Protein AF-A0A2M8HFH2-F1 (afdb_monomer_lite)

Radius of gyration: 18.45 Å; chains: 1; bounding box: 45×37×52 Å

Sequence (236 aa):
MHKPIKIQVNTDSVTKNKLENRKSYNFILNNRSYNLSINTNIISTRFGVQNIPDQILDLNGIVNIIHLINRFIQSRQRKIPNFMIEISFPVKDLEFWNRAEIKLKLEELVGFFTDIIWKFRFILDQSKPTNPNPRLIFNLQDELELCFWSGGLDSYAGLLNRVNQFPKKKFILASFESQNLNKKIQRKLFENIKQLYPNVEERIFIHNTLGHKNSNEYPYARTRGLFFLISGLSLA

Foldseek 3Di:
DDDAFEWEWDQDDQPPPVPARWTWTWTDGPNDIWIWTARLCCLCQAAVDPDQDQVLSQLLVVLQVLQQVLQLCCLPPVPDPAHEYEYEGAGACQVVCPPPVNVVVVQVVSCVQRVHRYHYHYDHDPDDPDPNPHPHNDHPDPQEEEQEQALDPVSVVVVVVVCVVCLRGAYEYEYEDDDDPSVVVSVVVLVVCCVVRVSPPYYDYRYIDTPDPDRNTHPDRSSVVVSVVSSVVSVD

Structure (mmCIF, N/CA/C/O backbone):
data_AF-A0A2M8HFH2-F1
#
_entry.id   AF-A0A2M8HFH2-F1
#
loop_
_atom_site.group_PDB
_atom_site.id
_atom_site.type_symbol
_atom_site.label_atom_id
_atom_site.label_alt_id
_atom_site.label_comp_id
_atom_site.label_asym_id
_atom_site.label_entity_id
_atom_site.label_seq_id
_atom_site.pdbx_PDB_ins_code
_atom_site.Cartn_x
_atom_site.Cartn_y
_atom_site.Cartn_z
_atom_site.occupancy
_atom_site.B_iso_or_equiv
_atom_site.auth_seq_id
_atom_site.auth_comp_id
_atom_site.auth_asym_id
_atom_site.auth_atom_id
_atom_site.pdbx_PDB_model_num
ATOM 1 N N . MET A 1 1 ? 8.523 9.599 -31.577 1.00 47.62 1 MET A N 1
ATOM 2 C CA . MET A 1 1 ? 8.698 8.644 -30.458 1.00 47.62 1 MET A CA 1
ATOM 3 C C . MET A 1 1 ? 9.415 9.357 -29.319 1.00 47.62 1 MET A C 1
ATOM 5 O O . MET A 1 1 ? 10.564 9.742 -29.495 1.00 47.62 1 MET A O 1
ATOM 9 N N . HIS A 1 2 ? 8.746 9.610 -28.192 1.00 55.12 2 HIS A N 1
ATOM 10 C CA . HIS A 1 2 ? 9.419 10.145 -27.002 1.00 55.12 2 HIS A CA 1
ATOM 11 C C . HIS A 1 2 ? 10.261 9.038 -26.350 1.00 55.12 2 HIS A C 1
ATOM 13 O O . HIS A 1 2 ? 9.8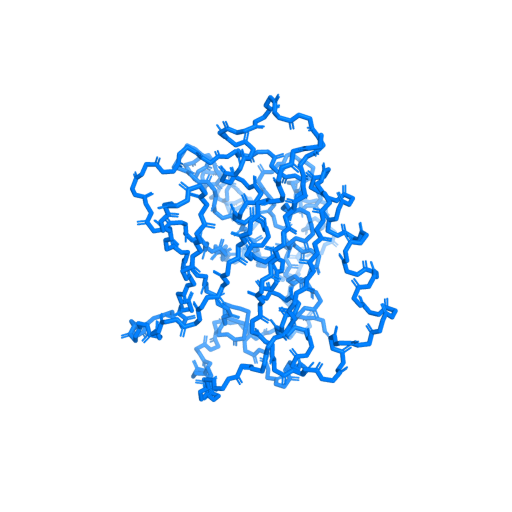20 7.892 -26.284 1.00 55.12 2 HIS A O 1
ATOM 19 N N . LYS A 1 3 ? 11.485 9.358 -25.907 1.00 62.78 3 LYS A N 1
ATOM 20 C CA . LYS A 1 3 ? 12.341 8.402 -25.186 1.00 62.78 3 LYS A CA 1
ATOM 21 C C . LYS A 1 3 ? 11.667 8.007 -23.861 1.00 62.78 3 LYS A C 1
ATOM 23 O O . LYS A 1 3 ? 11.127 8.897 -23.201 1.00 62.78 3 LYS A O 1
ATOM 28 N N . PRO A 1 4 ? 11.707 6.722 -23.461 1.00 68.38 4 PRO A N 1
ATOM 29 C CA . PRO A 1 4 ? 11.150 6.298 -22.184 1.00 68.38 4 PRO A CA 1
ATOM 30 C C . PRO A 1 4 ? 11.877 6.992 -21.031 1.00 68.38 4 PRO A C 1
ATOM 32 O O . PRO A 1 4 ? 13.096 7.189 -21.063 1.00 68.38 4 PRO A O 1
ATOM 35 N N . ILE A 1 5 ? 11.116 7.352 -20.001 1.00 74.00 5 ILE A N 1
ATOM 36 C CA . ILE A 1 5 ? 11.660 7.809 -18.730 1.00 74.00 5 ILE A CA 1
ATOM 37 C C . ILE A 1 5 ? 12.186 6.575 -18.007 1.00 74.00 5 ILE A C 1
ATOM 39 O O . ILE A 1 5 ? 11.420 5.688 -17.634 1.00 74.00 5 ILE A O 1
ATOM 43 N N . LYS A 1 6 ? 13.500 6.512 -17.812 1.00 71.94 6 LYS A N 1
ATOM 44 C CA . LYS A 1 6 ? 14.136 5.407 -17.096 1.00 71.94 6 LYS A CA 1
ATOM 45 C C . LYS A 1 6 ? 14.312 5.769 -15.635 1.00 71.94 6 LYS A C 1
ATOM 47 O O . LYS A 1 6 ? 14.974 6.750 -15.318 1.00 71.94 6 LYS A O 1
ATOM 52 N N . ILE A 1 7 ? 13.733 4.950 -14.775 1.00 70.56 7 ILE A N 1
ATOM 53 C CA . ILE A 1 7 ? 13.761 5.047 -13.325 1.00 70.56 7 ILE A CA 1
ATOM 54 C C . ILE A 1 7 ? 14.511 3.819 -12.826 1.00 70.56 7 ILE A C 1
ATOM 56 O O . ILE A 1 7 ? 14.046 2.687 -12.914 1.00 70.56 7 ILE A O 1
ATOM 60 N N . GLN A 1 8 ? 15.700 4.025 -12.290 1.00 68.19 8 GLN A N 1
ATOM 61 C CA . GLN A 1 8 ? 16.390 2.971 -11.563 1.00 68.19 8 GLN A CA 1
ATOM 62 C C . GLN A 1 8 ? 16.103 3.163 -10.083 1.00 68.19 8 GLN A C 1
ATOM 64 O O . GLN A 1 8 ? 16.370 4.246 -9.580 1.00 68.19 8 GLN A O 1
ATOM 69 N N . VAL A 1 9 ? 15.549 2.149 -9.416 1.00 67.44 9 VAL A N 1
ATOM 70 C CA . VAL A 1 9 ? 15.359 2.150 -7.967 1.00 67.44 9 VAL A CA 1
ATOM 71 C C . VAL A 1 9 ? 16.517 1.392 -7.333 1.00 67.44 9 VAL A C 1
ATOM 73 O O . VAL A 1 9 ? 16.578 0.167 -7.409 1.00 67.44 9 VAL A O 1
ATOM 76 N N . ASN A 1 10 ? 17.430 2.125 -6.698 1.00 63.75 10 ASN A N 1
ATOM 77 C CA . ASN A 1 10 ? 18.496 1.528 -5.893 1.00 63.75 10 ASN A CA 1
ATOM 78 C C . ASN A 1 10 ? 18.094 1.533 -4.417 1.00 63.75 10 ASN A C 1
ATOM 80 O O . ASN A 1 10 ? 17.633 2.554 -3.900 1.00 63.75 10 ASN A O 1
ATOM 84 N N . THR A 1 11 ? 18.288 0.405 -3.736 1.00 56.84 11 THR A N 1
ATOM 85 C CA . THR A 1 11 ? 18.164 0.291 -2.278 1.00 56.84 11 THR A CA 1
ATOM 86 C C . THR A 1 11 ? 19.434 0.805 -1.615 1.00 56.84 11 THR A C 1
ATOM 88 O O . THR A 1 11 ? 20.302 0.020 -1.238 1.00 56.84 11 THR A O 1
ATOM 91 N N . ASP A 1 12 ? 19.553 2.121 -1.460 1.00 47.72 12 ASP A N 1
ATOM 92 C CA . ASP A 1 12 ? 20.665 2.707 -0.715 1.00 47.72 12 ASP A CA 1
ATOM 93 C C . ASP A 1 12 ? 20.241 2.979 0.726 1.00 47.72 12 ASP A C 1
ATOM 95 O O . ASP A 1 12 ? 19.432 3.861 1.004 1.00 47.72 12 ASP A O 1
ATOM 99 N N . SER A 1 13 ? 20.864 2.254 1.656 1.00 44.88 13 SER A N 1
ATOM 100 C CA . SER A 1 13 ? 20.878 2.501 3.103 1.00 44.88 13 SER A CA 1
ATOM 101 C C . SER A 1 13 ? 19.513 2.525 3.820 1.00 44.88 13 SER A C 1
ATOM 103 O O . SER A 1 13 ? 18.702 3.446 3.720 1.00 44.88 13 SER A O 1
ATOM 105 N N . VAL A 1 14 ? 19.304 1.519 4.675 1.00 41.47 14 VAL A N 1
ATOM 106 C CA . VAL A 1 14 ? 18.345 1.603 5.784 1.00 41.47 14 VAL A CA 1
ATOM 107 C C . VAL A 1 14 ? 18.876 2.661 6.750 1.00 41.47 14 VAL A C 1
ATOM 109 O O . VAL A 1 14 ? 19.830 2.408 7.490 1.00 41.47 14 VAL A O 1
ATOM 112 N N . THR A 1 15 ? 18.284 3.852 6.768 1.00 38.19 15 THR A N 1
ATOM 113 C CA . THR A 1 15 ? 18.520 4.786 7.869 1.00 38.19 15 THR A CA 1
ATOM 114 C C . THR A 1 15 ? 17.857 4.194 9.107 1.00 38.19 15 THR A C 1
ATOM 116 O O . THR A 1 15 ? 16.636 4.193 9.245 1.00 38.19 15 THR A O 1
ATOM 119 N N . LYS A 1 16 ? 18.672 3.636 10.013 1.00 35.75 16 LYS A N 1
ATOM 120 C CA . LYS A 1 16 ? 18.242 3.150 11.333 1.00 35.75 16 LYS A CA 1
ATOM 121 C C . LYS A 1 16 ? 17.795 4.330 12.199 1.00 35.75 16 LYS A C 1
ATOM 123 O O . LYS A 1 16 ? 18.485 4.714 13.138 1.00 35.75 16 LYS A O 1
ATOM 128 N N . ASN A 1 17 ? 16.631 4.899 11.913 1.00 35.41 17 ASN A N 1
ATOM 129 C CA . ASN A 1 17 ? 15.915 5.682 12.906 1.00 35.41 17 ASN A CA 1
ATOM 130 C C . ASN A 1 17 ? 15.059 4.706 13.721 1.00 35.41 17 ASN A C 1
ATOM 132 O O . ASN A 1 17 ? 14.237 3.987 13.161 1.00 35.41 17 ASN A O 1
ATOM 136 N N . LYS A 1 18 ? 15.277 4.662 15.045 1.00 37.25 18 LYS A N 1
ATOM 137 C CA . LYS A 1 18 ? 14.746 3.687 16.035 1.00 37.25 18 LYS A CA 1
ATOM 138 C C . LYS A 1 18 ? 13.204 3.554 16.115 1.00 37.25 18 LYS A C 1
ATOM 140 O O . LYS A 1 18 ? 12.691 2.912 17.035 1.00 37.25 18 LYS A O 1
ATOM 145 N N . LEU A 1 19 ? 12.459 4.179 15.208 1.00 39.00 19 LEU A N 1
ATOM 146 C CA . LEU A 1 19 ? 11.001 4.289 15.226 1.00 39.00 19 LEU A CA 1
ATOM 147 C C . LEU A 1 19 ? 10.327 3.828 13.924 1.00 39.00 19 LEU A C 1
ATOM 149 O O . LEU A 1 19 ? 9.165 3.445 13.986 1.00 39.00 19 LEU A O 1
ATOM 153 N N . GLU A 1 20 ? 11.021 3.805 12.778 1.00 50.47 20 GLU A N 1
ATOM 154 C CA . GLU A 1 20 ? 10.431 3.434 11.484 1.00 50.47 20 GLU A CA 1
ATOM 155 C C . GLU A 1 20 ? 11.501 2.811 10.573 1.00 50.47 20 GLU A C 1
ATOM 157 O O . GLU A 1 20 ? 12.469 3.479 10.212 1.00 50.47 20 GLU A O 1
ATOM 162 N N . ASN A 1 21 ? 11.337 1.540 10.181 1.00 55.78 21 ASN A N 1
ATOM 163 C CA . ASN A 1 21 ? 12.172 0.924 9.143 1.00 55.78 21 ASN A CA 1
ATOM 164 C C . ASN A 1 21 ? 11.817 1.556 7.794 1.00 55.78 21 ASN A C 1
ATOM 166 O O . ASN A 1 21 ? 10.945 1.074 7.070 1.00 55.78 21 ASN A O 1
ATOM 170 N N . ARG A 1 22 ? 12.475 2.667 7.474 1.00 60.94 22 ARG A N 1
ATOM 171 C CA . ARG A 1 22 ? 12.334 3.321 6.180 1.00 60.94 22 ARG A CA 1
ATOM 172 C C . ARG A 1 22 ? 13.355 2.746 5.205 1.00 60.94 22 ARG A C 1
ATOM 174 O O . ARG A 1 22 ? 14.557 2.774 5.472 1.00 60.94 22 ARG A O 1
ATOM 181 N N . LYS A 1 23 ? 12.874 2.239 4.069 1.00 66.69 23 LYS A N 1
ATOM 182 C CA . LYS A 1 23 ? 13.724 1.964 2.910 1.00 66.69 23 LYS A CA 1
ATOM 183 C C . LYS A 1 23 ? 13.826 3.249 2.097 1.00 66.69 23 LYS A C 1
ATOM 185 O O . LYS A 1 23 ? 12.810 3.865 1.763 1.00 66.69 23 LYS A O 1
ATOM 190 N N . SER A 1 24 ? 15.059 3.659 1.829 1.00 66.56 24 SER A N 1
ATOM 191 C CA . SER A 1 24 ? 15.339 4.783 0.947 1.00 66.56 24 SER A CA 1
ATOM 192 C C . SER A 1 24 ? 15.617 4.256 -0.454 1.00 66.56 24 SER A C 1
ATOM 194 O O . SER A 1 24 ? 16.323 3.266 -0.638 1.00 66.56 24 SER A O 1
ATOM 196 N N . TYR A 1 25 ? 15.026 4.921 -1.431 1.00 70.44 25 TYR A N 1
ATOM 197 C CA . TYR A 1 25 ? 15.056 4.558 -2.830 1.00 70.44 25 TYR A CA 1
ATOM 198 C C . TYR A 1 25 ? 15.500 5.775 -3.623 1.00 70.44 25 TYR A C 1
ATOM 200 O O . TYR A 1 25 ? 14.828 6.806 -3.627 1.00 70.44 25 TYR A O 1
ATOM 208 N N . ASN A 1 26 ? 16.637 5.667 -4.294 1.00 69.88 26 ASN A N 1
ATOM 209 C CA . ASN A 1 26 ? 17.070 6.699 -5.224 1.00 69.88 26 ASN A CA 1
ATOM 210 C C . ASN A 1 26 ? 16.436 6.422 -6.579 1.0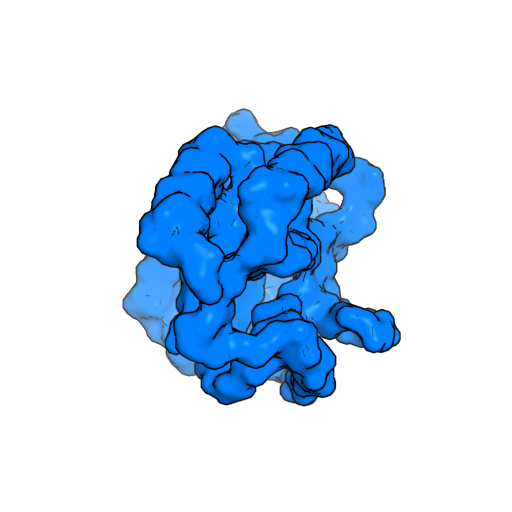0 69.88 26 ASN A C 1
ATOM 212 O O . ASN A 1 26 ? 16.464 5.279 -7.023 1.00 69.88 26 ASN A O 1
ATOM 216 N N . PHE A 1 27 ? 15.874 7.445 -7.219 1.00 71.75 27 PHE A N 1
ATOM 217 C CA . PHE A 1 27 ? 15.414 7.368 -8.596 1.00 71.75 27 PHE A CA 1
ATOM 218 C C . PHE A 1 27 ? 15.907 8.540 -9.426 1.00 71.75 27 PHE A C 1
ATOM 220 O O . PHE A 1 27 ? 16.042 9.659 -8.938 1.00 71.75 27 PHE A O 1
ATOM 227 N N . ILE A 1 28 ? 16.157 8.283 -10.706 1.00 70.19 28 ILE A N 1
ATOM 228 C CA . ILE A 1 28 ? 16.646 9.288 -11.645 1.00 70.19 28 ILE A CA 1
ATOM 229 C C . ILE A 1 28 ? 15.517 9.636 -12.613 1.00 70.19 28 ILE A C 1
ATOM 231 O O . ILE A 1 28 ? 14.880 8.754 -13.175 1.00 70.19 28 ILE A O 1
ATOM 235 N N . LEU A 1 29 ? 15.261 10.928 -12.805 1.00 70.19 29 LEU A N 1
ATOM 236 C CA . LEU A 1 29 ? 14.339 11.453 -13.810 1.00 70.19 29 LEU A CA 1
ATOM 237 C C . LEU A 1 29 ? 15.013 12.634 -14.510 1.00 70.19 29 LEU A C 1
ATOM 239 O O . LEU A 1 29 ? 15.409 13.593 -13.852 1.00 70.19 29 LEU A O 1
ATOM 243 N N . ASN A 1 30 ? 15.124 12.591 -15.841 1.00 67.25 30 ASN A N 1
ATOM 244 C CA . ASN A 1 30 ? 15.750 13.651 -16.648 1.00 67.25 30 ASN A CA 1
ATOM 245 C C . ASN A 1 30 ? 17.151 14.050 -16.132 1.00 67.25 30 ASN A C 1
ATOM 247 O O . ASN A 1 30 ? 17.433 15.233 -15.947 1.00 67.25 30 ASN A O 1
ATOM 251 N N . ASN A 1 31 ? 18.007 13.060 -15.847 1.00 68.62 31 ASN A N 1
ATOM 252 C CA . ASN A 1 31 ? 19.355 13.228 -15.277 1.00 68.62 31 ASN A CA 1
ATOM 253 C C . ASN A 1 31 ? 19.399 13.921 -13.902 1.00 68.62 31 ASN A C 1
ATOM 255 O O . ASN A 1 31 ? 20.457 14.371 -13.468 1.00 68.62 31 ASN A O 1
ATOM 259 N N . ARG A 1 32 ? 18.270 13.994 -13.189 1.00 70.19 32 ARG A N 1
ATOM 260 C CA . ARG A 1 32 ? 18.211 14.457 -11.799 1.00 70.19 32 ARG A CA 1
ATOM 261 C C . ARG A 1 32 ? 17.897 13.288 -10.882 1.00 70.19 32 ARG A C 1
ATOM 263 O O . ARG A 1 32 ? 16.962 12.539 -11.152 1.00 70.19 32 ARG A O 1
ATOM 270 N N . SER A 1 33 ? 18.677 13.151 -9.815 1.00 72.94 33 SER A N 1
ATOM 271 C CA . SER A 1 33 ? 18.440 12.153 -8.775 1.00 72.94 33 SER A CA 1
ATOM 272 C C . SER A 1 33 ? 17.451 12.682 -7.741 1.00 72.94 33 SER A C 1
ATOM 274 O O . SER A 1 33 ? 17.485 13.856 -7.367 1.00 72.94 33 SER A O 1
ATOM 276 N N . TYR A 1 34 ? 16.577 11.804 -7.279 1.00 74.81 34 TYR A N 1
ATOM 277 C CA . TYR A 1 34 ? 15.549 12.064 -6.290 1.00 74.81 34 TYR A CA 1
ATOM 278 C C . TYR A 1 34 ? 15.549 10.927 -5.275 1.00 74.81 34 TYR A C 1
ATOM 280 O O . TYR A 1 34 ? 15.575 9.756 -5.646 1.00 74.81 34 TYR A O 1
ATOM 288 N N . ASN A 1 35 ? 15.479 11.268 -3.991 1.00 72.81 35 ASN A N 1
ATOM 289 C CA . ASN A 1 35 ? 15.377 10.282 -2.924 1.00 72.81 35 ASN A CA 1
ATOM 290 C C . ASN A 1 35 ? 13.917 10.133 -2.476 1.00 72.81 35 ASN A C 1
ATOM 292 O O . ASN A 1 35 ? 13.232 11.113 -2.169 1.00 72.81 35 ASN A O 1
ATOM 296 N N . LEU A 1 36 ? 13.444 8.897 -2.454 1.00 71.19 36 LEU A N 1
ATOM 297 C CA . LEU A 1 36 ? 12.165 8.471 -1.907 1.00 71.19 36 LEU A CA 1
ATOM 298 C C . LEU A 1 36 ? 12.439 7.735 -0.608 1.00 71.19 36 LEU A C 1
ATOM 300 O O . LEU A 1 36 ? 13.326 6.893 -0.556 1.00 71.19 36 LEU A O 1
ATOM 304 N N . SER A 1 37 ? 11.648 7.995 0.422 1.00 69.38 37 SER A N 1
ATOM 305 C CA . SER A 1 37 ? 11.708 7.231 1.661 1.00 69.38 37 SER A CA 1
ATOM 306 C C . SER A 1 37 ? 10.330 6.660 1.946 1.00 69.38 37 SER A C 1
ATOM 308 O O . SER A 1 37 ? 9.356 7.402 2.109 1.00 69.38 37 SER A O 1
ATOM 310 N N . ILE A 1 38 ? 10.251 5.332 1.957 1.00 69.81 38 ILE A N 1
ATOM 311 C CA . ILE A 1 38 ? 9.013 4.582 2.168 1.00 69.81 38 ILE A CA 1
ATOM 312 C C . ILE A 1 38 ? 9.149 3.792 3.453 1.00 69.81 38 ILE A C 1
ATOM 314 O O . ILE A 1 38 ? 10.161 3.128 3.688 1.00 69.81 38 ILE A O 1
ATOM 318 N N . ASN A 1 39 ? 8.102 3.825 4.269 1.00 67.94 39 ASN A N 1
ATOM 319 C CA . ASN A 1 39 ? 7.998 2.938 5.412 1.00 67.94 39 ASN A CA 1
ATOM 320 C C . ASN A 1 39 ? 7.404 1.599 4.953 1.00 67.94 39 ASN A C 1
ATOM 322 O O . ASN A 1 39 ? 6.188 1.442 4.878 1.00 67.94 39 ASN A O 1
ATOM 326 N N . THR A 1 40 ? 8.263 0.636 4.614 1.00 62.91 40 THR A N 1
ATOM 327 C CA . THR A 1 40 ? 7.831 -0.665 4.070 1.00 62.91 40 THR A CA 1
ATOM 328 C C . THR A 1 40 ? 7.270 -1.605 5.128 1.00 62.91 40 THR A C 1
ATOM 330 O O . THR A 1 40 ? 6.623 -2.588 4.789 1.00 62.91 40 THR A O 1
ATOM 333 N N . ASN A 1 41 ? 7.494 -1.310 6.410 1.00 63.25 41 ASN A N 1
ATOM 334 C CA . ASN A 1 41 ? 7.119 -2.199 7.504 1.00 63.25 41 ASN A CA 1
ATOM 335 C C . ASN A 1 41 ? 6.019 -1.593 8.375 1.00 63.25 41 ASN A C 1
ATOM 337 O O . ASN A 1 41 ? 5.791 -2.0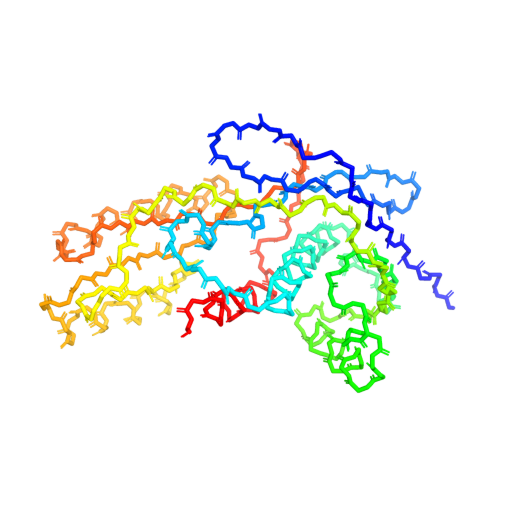83 9.475 1.00 63.25 41 ASN A O 1
ATOM 341 N N . ILE A 1 42 ? 5.337 -0.528 7.941 1.00 64.19 42 ILE A N 1
ATOM 342 C CA . ILE A 1 42 ? 4.302 0.103 8.771 1.00 64.19 42 ILE A CA 1
ATOM 343 C C . ILE A 1 42 ? 3.200 -0.887 9.138 1.00 64.19 42 ILE A C 1
ATOM 345 O O . ILE A 1 42 ? 2.704 -0.864 10.255 1.00 64.19 42 ILE A O 1
ATOM 349 N N . ILE A 1 43 ? 2.892 -1.806 8.225 1.00 64.50 43 ILE A N 1
ATOM 350 C CA . ILE A 1 43 ? 1.881 -2.836 8.423 1.00 64.50 43 ILE A CA 1
ATOM 351 C C . ILE A 1 43 ? 2.347 -3.863 9.462 1.00 64.50 43 ILE A C 1
ATOM 353 O O . ILE A 1 43 ? 1.725 -3.999 10.513 1.00 64.50 43 ILE A O 1
ATOM 357 N N . SER A 1 44 ? 3.491 -4.510 9.229 1.00 63.62 44 SER A N 1
ATOM 358 C CA . SER A 1 44 ? 4.037 -5.519 10.148 1.00 63.62 44 SER A CA 1
ATOM 359 C C . SER A 1 44 ? 4.412 -4.949 11.521 1.00 63.62 44 SER A C 1
ATOM 361 O O . SER A 1 44 ? 4.233 -5.610 12.539 1.00 63.62 44 SER A O 1
ATOM 363 N N . THR A 1 45 ? 4.891 -3.702 11.586 1.00 63.94 45 THR A N 1
ATOM 364 C CA . THR A 1 45 ? 5.275 -3.061 12.855 1.00 63.94 45 THR A CA 1
ATOM 365 C C . THR A 1 45 ? 4.095 -2.536 13.658 1.00 63.94 45 THR A C 1
ATOM 367 O O . THR A 1 45 ? 4.177 -2.583 14.878 1.00 63.94 45 THR A O 1
ATOM 370 N N . ARG A 1 46 ? 3.022 -2.035 13.025 1.00 64.62 46 ARG A N 1
ATOM 371 C CA . ARG A 1 46 ? 1.866 -1.454 13.737 1.00 64.62 46 ARG A CA 1
ATOM 372 C C . ARG A 1 46 ? 0.804 -2.486 14.096 1.00 64.62 46 ARG A C 1
ATOM 374 O O . ARG A 1 46 ? 0.208 -2.373 15.164 1.00 64.62 46 ARG A O 1
ATOM 381 N N . PHE A 1 47 ? 0.589 -3.471 13.228 1.00 64.69 47 PHE A N 1
ATOM 382 C CA . PHE A 1 47 ? -0.488 -4.456 13.368 1.00 64.69 47 PHE A CA 1
ATOM 383 C C . PHE A 1 47 ? 0.007 -5.843 13.779 1.00 64.69 47 PHE A C 1
ATOM 385 O O . PHE A 1 47 ? -0.784 -6.772 13.866 1.00 64.69 47 PHE A O 1
ATOM 392 N N . GLY A 1 48 ? 1.316 -5.999 14.011 1.00 62.28 48 GLY A N 1
ATOM 393 C CA . GLY A 1 48 ? 1.892 -7.238 14.532 1.00 62.28 48 GLY A CA 1
ATOM 394 C C . GLY A 1 48 ? 1.718 -8.458 13.631 1.00 62.28 48 GLY A C 1
ATOM 395 O O . GLY A 1 48 ? 1.902 -9.576 14.105 1.00 62.28 48 GLY A O 1
ATOM 396 N N . VAL A 1 49 ? 1.383 -8.258 12.353 1.00 66.50 49 VAL A N 1
ATOM 397 C CA . VAL A 1 49 ? 1.229 -9.349 11.392 1.00 66.50 49 VAL A CA 1
ATOM 398 C C . VAL A 1 49 ? 2.599 -9.958 11.121 1.00 66.50 49 VAL A C 1
ATOM 400 O O . VAL A 1 49 ? 3.508 -9.303 10.597 1.00 66.50 49 VAL A O 1
ATOM 403 N N . GLN A 1 50 ? 2.740 -11.217 11.525 1.00 66.62 50 GLN A N 1
ATOM 404 C CA . GLN A 1 50 ? 3.917 -12.041 11.278 1.00 66.62 50 GLN A CA 1
ATOM 405 C C . GLN A 1 50 ? 3.684 -12.896 10.028 1.00 66.62 50 GLN A C 1
ATOM 407 O O . GLN A 1 50 ? 2.545 -13.177 9.671 1.00 66.62 50 GLN A O 1
ATOM 412 N N . ASN A 1 51 ? 4.766 -13.320 9.373 1.00 71.44 51 ASN A N 1
ATOM 413 C CA . ASN A 1 51 ? 4.723 -14.236 8.224 1.00 71.44 51 ASN A CA 1
ATOM 414 C C . ASN A 1 51 ? 3.952 -13.718 6.994 1.00 71.44 51 ASN A C 1
ATOM 416 O O . ASN A 1 51 ? 3.346 -14.504 6.271 1.00 71.44 51 ASN A O 1
ATOM 420 N N . ILE A 1 52 ? 4.003 -12.410 6.719 1.00 77.06 52 ILE A N 1
ATOM 421 C CA . ILE A 1 52 ? 3.504 -11.871 5.444 1.00 77.06 52 ILE A CA 1
ATOM 422 C C . ILE A 1 52 ? 4.351 -12.466 4.300 1.00 77.06 52 ILE A C 1
ATOM 424 O O . ILE A 1 52 ? 5.576 -12.312 4.343 1.00 77.06 52 ILE A O 1
ATOM 428 N N . PRO A 1 53 ? 3.739 -13.103 3.281 1.00 85.50 53 PRO A N 1
ATOM 429 C CA . PRO A 1 53 ? 4.452 -13.619 2.117 1.00 85.50 53 PRO A CA 1
ATOM 430 C C . PRO A 1 53 ? 5.316 -12.547 1.446 1.00 85.50 53 PRO A C 1
ATOM 432 O O . PRO A 1 53 ? 4.889 -11.398 1.289 1.00 85.50 53 PRO A O 1
ATOM 435 N N . ASP A 1 54 ? 6.513 -12.929 1.001 1.00 85.94 54 ASP A N 1
ATOM 436 C CA . ASP A 1 54 ? 7.455 -12.008 0.357 1.00 85.94 54 ASP A CA 1
ATOM 437 C C . ASP A 1 54 ? 6.833 -11.310 -0.865 1.00 85.94 54 ASP A C 1
ATOM 439 O O . ASP A 1 54 ? 7.058 -10.118 -1.063 1.00 85.94 54 ASP A O 1
ATOM 443 N N . GLN A 1 55 ? 5.953 -11.990 -1.610 1.00 89.38 55 GLN A N 1
ATOM 444 C CA . GLN A 1 55 ? 5.240 -11.404 -2.750 1.00 89.38 55 GLN A CA 1
ATOM 445 C C . GLN A 1 55 ? 4.304 -10.264 -2.321 1.00 89.38 55 GLN A C 1
ATOM 447 O O . GLN A 1 55 ? 4.173 -9.267 -3.027 1.00 89.38 55 GLN A O 1
ATOM 452 N N . ILE A 1 56 ? 3.663 -10.362 -1.154 1.00 85.75 56 ILE A N 1
ATOM 453 C CA . ILE A 1 56 ? 2.790 -9.294 -0.645 1.00 85.75 56 ILE A CA 1
ATOM 454 C C . ILE A 1 56 ? 3.636 -8.106 -0.174 1.00 85.75 56 ILE A C 1
ATOM 456 O O . ILE A 1 56 ? 3.295 -6.956 -0.459 1.00 85.75 56 ILE A O 1
ATOM 460 N N . LEU A 1 57 ? 4.769 -8.367 0.486 1.00 81.44 57 LEU A N 1
ATOM 461 C CA . LEU A 1 57 ? 5.712 -7.321 0.894 1.00 81.44 57 LEU A CA 1
ATOM 462 C C . LEU A 1 57 ? 6.296 -6.577 -0.315 1.00 81.44 57 LEU A C 1
ATOM 464 O O . LEU A 1 57 ? 6.334 -5.343 -0.322 1.00 81.44 57 LEU A O 1
ATOM 468 N N . ASP A 1 58 ? 6.703 -7.317 -1.345 1.00 87.25 58 ASP A N 1
ATOM 469 C CA . ASP A 1 58 ? 7.198 -6.763 -2.601 1.00 87.25 58 ASP A CA 1
ATOM 470 C C . ASP A 1 58 ? 6.119 -5.922 -3.292 1.00 87.25 58 ASP A C 1
ATOM 472 O O . ASP A 1 58 ? 6.370 -4.768 -3.645 1.00 87.25 58 ASP A O 1
ATOM 476 N N . LEU A 1 59 ? 4.891 -6.444 -3.416 1.00 89.00 59 LEU A N 1
ATOM 477 C CA . LEU A 1 59 ? 3.770 -5.735 -4.039 1.00 89.00 59 LEU A CA 1
ATOM 478 C C . LEU A 1 59 ? 3.448 -4.426 -3.309 1.00 89.00 59 LEU A C 1
ATOM 480 O O . LEU A 1 59 ? 3.204 -3.397 -3.944 1.00 89.00 59 LEU A O 1
ATOM 484 N N . ASN A 1 60 ? 3.499 -4.440 -1.977 1.00 83.62 60 ASN A N 1
ATOM 485 C CA . ASN A 1 60 ? 3.329 -3.249 -1.154 1.00 83.62 60 ASN A CA 1
ATOM 486 C C . ASN A 1 60 ? 4.425 -2.211 -1.453 1.00 83.62 60 ASN A C 1
ATOM 488 O O . ASN A 1 60 ? 4.131 -1.038 -1.703 1.00 83.62 60 ASN A O 1
ATOM 492 N N . GLY A 1 61 ? 5.690 -2.636 -1.508 1.00 82.44 61 GLY A N 1
ATOM 493 C CA . GLY A 1 61 ? 6.814 -1.777 -1.890 1.00 82.44 61 GLY A CA 1
ATOM 494 C C . GLY A 1 61 ? 6.654 -1.170 -3.289 1.00 82.44 61 GLY A C 1
ATOM 495 O O . GLY A 1 61 ? 6.805 0.045 -3.457 1.00 82.44 61 GLY A O 1
ATOM 496 N N . ILE A 1 62 ? 6.292 -1.998 -4.270 1.00 88.12 62 ILE A N 1
ATOM 497 C CA . ILE A 1 62 ? 6.074 -1.607 -5.667 1.00 88.12 62 ILE A CA 1
ATOM 498 C C . ILE A 1 62 ? 4.981 -0.536 -5.757 1.00 88.12 62 ILE A C 1
ATOM 500 O O . ILE A 1 62 ? 5.224 0.557 -6.278 1.00 88.12 62 ILE A O 1
ATOM 504 N N . VAL A 1 63 ? 3.796 -0.801 -5.196 1.00 87.62 63 VAL A N 1
ATOM 505 C CA . VAL A 1 63 ? 2.657 0.131 -5.242 1.00 87.62 63 VAL A CA 1
ATOM 506 C C . VAL A 1 63 ? 2.961 1.440 -4.516 1.00 87.62 63 VAL A C 1
ATOM 508 O O . VAL A 1 63 ? 2.566 2.505 -4.997 1.00 87.62 63 VAL A O 1
ATOM 511 N N . ASN A 1 64 ? 3.710 1.405 -3.411 1.00 81.81 64 ASN A N 1
ATOM 512 C CA . ASN A 1 64 ? 4.147 2.620 -2.724 1.00 81.81 64 ASN A CA 1
ATOM 513 C C . ASN A 1 64 ? 5.054 3.495 -3.591 1.00 81.81 64 ASN A C 1
ATOM 515 O O . ASN A 1 64 ? 4.817 4.702 -3.697 1.00 81.81 64 ASN A O 1
ATOM 519 N N . ILE A 1 65 ? 6.075 2.907 -4.227 1.00 82.81 65 ILE A N 1
ATOM 520 C CA . ILE A 1 65 ? 6.971 3.658 -5.116 1.00 82.81 65 ILE A CA 1
ATOM 521 C C . ILE A 1 65 ? 6.184 4.246 -6.283 1.00 82.81 65 ILE A C 1
ATOM 523 O O . ILE A 1 65 ? 6.304 5.437 -6.562 1.00 82.81 65 ILE A O 1
ATOM 527 N N . ILE A 1 66 ? 5.333 3.448 -6.922 1.00 86.75 66 ILE A N 1
ATOM 528 C CA . ILE A 1 66 ? 4.476 3.897 -8.023 1.00 86.75 66 ILE A CA 1
ATOM 529 C C . ILE A 1 66 ? 3.580 5.045 -7.581 1.00 86.75 66 ILE A C 1
ATOM 531 O O . ILE A 1 66 ? 3.454 6.034 -8.299 1.00 86.75 66 ILE A O 1
ATOM 535 N N . HIS A 1 67 ? 2.963 4.950 -6.402 1.00 83.50 67 HIS A N 1
ATOM 536 C CA . HIS A 1 67 ? 2.115 6.009 -5.877 1.00 83.50 67 HIS A CA 1
ATOM 537 C C . HIS A 1 67 ? 2.888 7.328 -5.744 1.00 83.50 67 HIS A C 1
ATOM 539 O O . HIS A 1 67 ? 2.404 8.367 -6.202 1.00 83.50 67 HIS A O 1
ATOM 545 N N . LEU A 1 68 ? 4.103 7.290 -5.186 1.00 80.44 68 LEU A N 1
ATOM 546 C CA . LEU A 1 68 ? 4.953 8.473 -5.037 1.00 80.44 68 LEU A CA 1
ATOM 547 C C . LEU A 1 68 ? 5.437 9.020 -6.385 1.00 80.44 68 LEU A C 1
ATOM 549 O O . LEU A 1 68 ? 5.304 10.219 -6.635 1.00 80.44 68 LEU A O 1
ATOM 553 N N . ILE A 1 69 ? 5.950 8.157 -7.266 1.00 81.38 69 ILE A N 1
ATOM 554 C CA . ILE A 1 69 ? 6.421 8.540 -8.603 1.00 81.38 69 ILE A CA 1
ATOM 555 C C . ILE A 1 69 ? 5.274 9.146 -9.409 1.00 81.38 69 ILE A C 1
ATOM 557 O O . ILE A 1 69 ? 5.432 10.216 -9.990 1.00 81.38 69 ILE A O 1
ATOM 561 N N . ASN A 1 70 ? 4.097 8.522 -9.400 1.00 83.31 70 ASN A N 1
ATOM 562 C CA . ASN A 1 70 ? 2.940 9.025 -10.126 1.00 83.31 70 ASN A CA 1
ATOM 563 C C . ASN A 1 70 ? 2.538 10.422 -9.630 1.00 83.31 70 ASN A C 1
ATOM 565 O O . ASN A 1 70 ? 2.375 11.341 -10.429 1.00 83.31 70 ASN A O 1
ATOM 569 N N . ARG A 1 71 ? 2.468 10.636 -8.308 1.00 80.31 71 ARG A N 1
ATOM 570 C CA . ARG A 1 71 ? 2.185 11.967 -7.738 1.00 80.31 71 ARG A CA 1
ATOM 571 C C . ARG A 1 71 ? 3.250 13.000 -8.102 1.00 80.31 71 ARG A C 1
ATOM 573 O O . ARG A 1 71 ? 2.921 14.169 -8.305 1.00 80.31 71 ARG A O 1
ATOM 580 N N . PHE A 1 72 ? 4.507 12.576 -8.185 1.00 77.88 72 PHE A N 1
ATOM 581 C CA . PHE A 1 72 ? 5.647 13.418 -8.533 1.00 77.88 72 PHE A CA 1
ATOM 582 C C . PHE A 1 72 ? 5.695 13.798 -10.020 1.00 77.88 72 PHE A C 1
ATOM 584 O O . PHE A 1 72 ? 6.106 14.909 -10.365 1.00 77.88 72 PHE A O 1
ATOM 591 N N . ILE A 1 73 ? 5.300 12.881 -10.901 1.00 77.19 73 ILE A N 1
ATOM 592 C CA . ILE A 1 73 ? 5.258 13.092 -12.348 1.00 77.19 73 ILE A CA 1
ATOM 593 C C . ILE A 1 73 ? 4.015 13.894 -12.720 1.00 77.19 73 ILE A C 1
ATOM 595 O O . ILE A 1 73 ? 4.138 14.893 -13.425 1.00 77.19 73 ILE A O 1
ATOM 599 N N . GLN A 1 74 ? 2.833 13.541 -12.205 1.00 75.62 74 GLN A N 1
ATOM 600 C CA . GLN A 1 74 ? 1.584 14.249 -12.517 1.00 75.62 74 GLN A CA 1
ATOM 601 C C . GLN A 1 74 ? 1.624 15.732 -12.125 1.00 75.62 74 GLN A C 1
ATOM 603 O O . GLN A 1 74 ? 0.987 16.559 -12.777 1.00 75.62 74 GLN A O 1
ATOM 608 N N . SER A 1 75 ? 2.405 16.103 -11.109 1.00 69.75 75 SER A N 1
ATOM 609 C CA . SER A 1 75 ? 2.586 17.506 -10.732 1.00 69.75 75 SER A CA 1
ATOM 610 C C . SER A 1 75 ? 3.491 18.307 -11.674 1.00 69.75 75 SER A C 1
ATOM 612 O O . SER A 1 75 ? 3.446 19.534 -11.641 1.00 69.75 75 SER A O 1
ATOM 614 N N . ARG A 1 76 ? 4.310 17.650 -12.508 1.00 69.81 76 ARG A N 1
ATOM 615 C CA . ARG A 1 76 ? 5.322 18.303 -13.364 1.00 69.81 76 ARG A CA 1
ATOM 616 C C . ARG A 1 76 ? 5.145 18.070 -14.857 1.00 69.81 76 ARG A C 1
ATOM 618 O O . ARG A 1 76 ? 5.560 18.904 -15.651 1.00 69.81 76 ARG A O 1
ATOM 625 N N . GLN A 1 77 ? 4.568 16.941 -15.246 1.00 65.19 77 GLN A N 1
ATOM 626 C CA . GLN A 1 77 ? 4.572 16.445 -16.624 1.00 65.19 77 GLN A CA 1
ATOM 627 C C . GLN A 1 77 ? 3.169 16.150 -17.154 1.00 65.19 77 GLN A C 1
ATOM 629 O O . GLN A 1 77 ? 3.010 15.463 -18.155 1.00 65.19 77 GLN A O 1
ATOM 634 N N . ARG A 1 78 ? 2.140 16.743 -16.538 1.00 60.66 78 ARG A N 1
ATOM 635 C CA . ARG A 1 78 ? 0.723 16.593 -16.909 1.00 60.66 78 ARG A CA 1
ATOM 636 C C . ARG A 1 78 ? 0.396 16.890 -18.387 1.00 60.66 78 ARG A C 1
ATOM 638 O O . ARG A 1 78 ? -0.703 16.586 -18.828 1.00 60.66 78 ARG A O 1
ATOM 645 N N . LYS A 1 79 ? 1.328 17.505 -19.124 1.00 58.12 79 LYS A N 1
ATOM 646 C CA . LYS A 1 79 ? 1.211 17.891 -20.538 1.00 58.12 79 LYS A CA 1
ATOM 647 C C . LYS A 1 79 ? 1.959 16.974 -21.515 1.00 58.12 79 LYS A C 1
ATOM 649 O O . LYS A 1 79 ? 1.945 17.273 -22.701 1.00 58.12 79 LYS A O 1
ATOM 654 N N . ILE A 1 80 ? 2.643 15.922 -21.057 1.00 60.88 80 ILE A N 1
ATOM 655 C CA . ILE A 1 80 ? 3.352 14.998 -21.955 1.00 60.88 80 ILE A CA 1
ATOM 656 C C . ILE A 1 80 ? 2.400 13.842 -22.289 1.00 60.88 80 ILE A C 1
ATOM 658 O O . ILE A 1 80 ? 2.172 12.996 -21.424 1.00 60.88 80 ILE A O 1
ATOM 662 N N . PRO A 1 81 ? 1.808 13.785 -23.494 1.00 57.66 81 PRO A N 1
ATOM 663 C CA . PRO A 1 81 ? 1.040 12.619 -23.904 1.00 57.66 81 PRO A CA 1
ATOM 664 C C . PRO A 1 81 ? 1.980 11.427 -24.143 1.00 57.66 81 PRO A C 1
ATOM 666 O O . PRO A 1 81 ? 3.063 11.581 -24.710 1.00 57.66 81 PRO A O 1
ATOM 669 N N . ASN A 1 82 ? 1.539 10.231 -23.749 1.00 64.94 82 ASN A N 1
ATOM 670 C CA . ASN A 1 82 ? 2.121 8.945 -24.152 1.00 64.94 82 ASN A CA 1
ATOM 671 C C . ASN A 1 82 ? 3.607 8.748 -23.801 1.00 64.94 82 ASN A C 1
ATOM 673 O O . ASN A 1 82 ? 4.405 8.350 -24.654 1.00 64.94 82 ASN A O 1
ATOM 677 N N . PHE A 1 83 ? 3.996 8.998 -22.548 1.00 73.94 83 PHE A N 1
ATOM 678 C CA . PHE A 1 83 ? 5.316 8.590 -22.061 1.00 73.94 83 PHE A CA 1
ATOM 679 C C . PHE A 1 83 ? 5.255 7.235 -21.346 1.00 73.94 83 PHE A C 1
ATOM 681 O O . PHE A 1 83 ? 4.279 6.889 -20.682 1.00 73.94 83 PHE A O 1
ATOM 688 N N . MET A 1 84 ? 6.330 6.469 -21.505 1.00 84.44 84 MET A N 1
ATOM 689 C CA . MET A 1 84 ? 6.546 5.178 -20.859 1.00 84.44 84 MET A CA 1
ATOM 690 C C . MET A 1 84 ? 7.563 5.343 -19.732 1.00 84.44 84 MET A C 1
ATOM 692 O O . MET A 1 84 ? 8.543 6.079 -19.888 1.00 84.44 84 MET A O 1
ATOM 696 N N . ILE A 1 85 ? 7.343 4.640 -18.623 1.00 84.81 85 ILE A N 1
ATOM 697 C CA . ILE A 1 85 ? 8.276 4.548 -17.504 1.00 84.81 85 ILE A CA 1
ATOM 698 C C . ILE A 1 85 ? 8.860 3.139 -17.452 1.00 84.81 85 ILE A C 1
ATOM 700 O O . ILE A 1 85 ? 8.138 2.170 -17.231 1.00 84.81 85 ILE A O 1
ATOM 704 N N . GLU A 1 86 ? 10.176 3.036 -17.598 1.00 88.06 86 GLU A N 1
ATOM 705 C CA . GLU A 1 86 ? 10.919 1.819 -17.274 1.00 88.06 86 GLU A CA 1
ATOM 706 C C . GLU A 1 86 ? 11.397 1.913 -15.828 1.00 88.06 86 GLU A C 1
ATOM 708 O O . GLU A 1 86 ? 12.124 2.846 -15.494 1.00 88.06 86 GLU A O 1
ATOM 713 N N . ILE A 1 87 ? 11.017 0.964 -14.974 1.00 86.06 87 ILE A N 1
ATOM 714 C CA . ILE A 1 87 ? 11.430 0.919 -13.573 1.00 86.06 87 ILE A CA 1
ATOM 715 C C . ILE A 1 87 ? 12.221 -0.351 -13.269 1.00 86.06 87 ILE A C 1
ATOM 717 O O . ILE A 1 87 ? 11.731 -1.458 -13.474 1.00 86.06 87 ILE A O 1
ATOM 721 N N . SER A 1 88 ? 13.445 -0.201 -12.760 1.00 87.56 88 SER A N 1
ATOM 722 C CA . SER A 1 88 ? 14.184 -1.326 -12.169 1.00 87.56 88 SER A CA 1
ATOM 723 C C . SER A 1 88 ? 13.905 -1.378 -10.675 1.00 87.56 88 SER A C 1
ATOM 725 O O . SER A 1 88 ? 14.213 -0.391 -10.020 1.00 87.56 88 SER A O 1
ATOM 727 N N . PHE A 1 89 ? 13.321 -2.461 -10.153 1.00 86.69 89 PHE A N 1
ATOM 728 C CA . PHE A 1 89 ? 12.856 -2.552 -8.761 1.00 86.69 89 PHE A CA 1
ATOM 729 C C . PHE A 1 89 ? 13.395 -3.817 -8.063 1.00 86.69 89 PHE A C 1
ATOM 731 O O . PHE A 1 89 ? 13.288 -4.906 -8.636 1.00 86.69 89 PHE A O 1
ATOM 738 N N . PRO A 1 90 ? 13.957 -3.705 -6.844 1.00 87.62 90 PRO A N 1
ATOM 739 C CA . PRO A 1 90 ? 14.441 -4.850 -6.082 1.00 87.62 90 PRO A CA 1
ATOM 740 C C . PRO A 1 90 ? 13.307 -5.603 -5.382 1.00 87.62 90 PRO A C 1
ATOM 742 O O . PRO A 1 90 ? 12.526 -4.997 -4.655 1.00 87.62 90 PRO A O 1
ATOM 745 N N . VAL A 1 91 ? 13.239 -6.917 -5.585 1.00 89.69 91 VAL A N 1
ATOM 746 C CA . VAL A 1 91 ? 12.202 -7.807 -5.036 1.00 89.69 91 VAL A CA 1
ATOM 747 C C . VAL A 1 91 ? 12.817 -9.007 -4.332 1.00 89.69 91 VAL A C 1
ATOM 749 O O . VAL A 1 91 ? 13.908 -9.458 -4.686 1.00 89.69 91 VAL A O 1
ATOM 752 N N . LYS A 1 92 ? 12.105 -9.539 -3.345 1.00 88.25 92 LYS A N 1
ATOM 753 C CA . LYS A 1 92 ? 12.509 -10.716 -2.576 1.00 88.25 92 LYS A CA 1
ATOM 754 C C . LYS A 1 92 ? 12.310 -12.003 -3.374 1.00 88.25 92 LYS A C 1
ATOM 756 O O . LYS A 1 92 ? 13.222 -12.822 -3.421 1.00 88.25 92 LYS A O 1
ATOM 761 N N . ASP A 1 93 ? 11.172 -12.147 -4.053 1.00 92.38 93 ASP A N 1
ATOM 762 C CA . ASP A 1 93 ? 10.867 -13.323 -4.883 1.00 92.38 93 ASP A CA 1
ATOM 763 C C . ASP A 1 93 ? 11.069 -13.031 -6.380 1.00 92.38 93 ASP A C 1
ATOM 765 O O . ASP A 1 93 ? 10.131 -12.782 -7.143 1.00 92.38 93 ASP A O 1
ATOM 769 N N . LEU A 1 94 ? 12.333 -13.022 -6.812 1.00 94.69 94 LEU A N 1
ATOM 770 C CA . LEU A 1 94 ? 12.690 -12.677 -8.190 1.00 94.69 94 LEU A CA 1
ATOM 771 C C . LEU A 1 94 ? 12.059 -13.617 -9.230 1.00 94.69 94 LEU A C 1
ATOM 773 O O . LEU A 1 94 ? 11.698 -13.162 -10.318 1.00 94.69 94 LEU A O 1
ATOM 777 N N . GLU A 1 95 ? 11.939 -14.908 -8.918 1.00 96.06 95 GLU A N 1
ATOM 778 C CA . GLU A 1 95 ? 11.375 -15.892 -9.843 1.00 96.06 95 GLU A CA 1
ATOM 779 C C . GLU A 1 95 ? 9.890 -15.639 -10.083 1.00 96.06 95 GLU A C 1
ATOM 781 O O . GLU A 1 95 ? 9.461 -15.614 -11.237 1.00 96.06 95 GLU A O 1
ATOM 786 N N . PHE A 1 96 ? 9.111 -15.388 -9.025 1.00 96.50 96 PHE A N 1
ATOM 787 C CA . PHE A 1 96 ? 7.692 -15.057 -9.144 1.00 96.50 96 PHE A CA 1
ATOM 788 C C . PHE A 1 96 ? 7.465 -13.801 -9.987 1.00 96.50 96 PHE A C 1
ATOM 790 O O . PHE A 1 96 ? 6.669 -13.816 -10.928 1.00 96.50 96 PHE A O 1
ATOM 797 N N . TRP A 1 97 ? 8.189 -12.721 -9.686 1.00 96.56 97 TRP A N 1
ATOM 798 C CA . TRP A 1 97 ? 7.989 -11.433 -10.351 1.00 96.56 97 TRP A CA 1
ATOM 799 C C . TRP A 1 97 ? 8.454 -11.410 -11.810 1.00 96.56 97 TRP A C 1
ATOM 801 O O . TRP A 1 97 ? 7.940 -10.620 -12.605 1.00 96.56 97 TRP A O 1
ATOM 811 N N . ASN A 1 98 ? 9.399 -12.274 -12.188 1.00 95.94 98 ASN A N 1
ATOM 812 C CA . ASN A 1 98 ? 9.849 -12.400 -13.575 1.00 95.94 98 ASN A CA 1
ATOM 813 C C . ASN A 1 98 ? 8.979 -13.322 -14.437 1.00 95.94 98 ASN A C 1
ATOM 815 O O . ASN A 1 98 ? 9.197 -13.372 -15.650 1.00 95.94 98 ASN A O 1
ATOM 819 N N . ARG A 1 99 ? 7.972 -14.002 -13.870 1.00 97.94 99 ARG A N 1
ATOM 820 C CA . ARG A 1 99 ? 6.977 -14.718 -14.680 1.00 97.94 99 ARG A CA 1
ATOM 821 C C . ARG A 1 99 ? 6.268 -13.734 -15.602 1.00 97.94 99 ARG A C 1
ATOM 823 O O . ARG A 1 99 ? 5.789 -12.685 -15.160 1.00 97.94 99 ARG A O 1
ATOM 830 N N . ALA A 1 100 ? 6.193 -14.080 -16.885 1.00 96.62 100 ALA A N 1
ATOM 831 C CA . ALA A 1 100 ? 5.656 -13.191 -17.908 1.00 96.62 100 ALA A CA 1
ATOM 832 C C . ALA A 1 100 ? 4.214 -12.770 -17.589 1.00 96.62 100 ALA A C 1
ATOM 834 O O . ALA A 1 100 ? 3.900 -11.582 -17.667 1.00 96.62 100 ALA A O 1
ATOM 835 N N . GLU A 1 101 ? 3.360 -13.704 -17.150 1.00 97.38 101 GLU A N 1
ATOM 836 C CA . GLU A 1 101 ? 1.970 -13.387 -16.820 1.00 97.38 101 GLU A CA 1
ATOM 837 C C . GLU A 1 101 ? 1.825 -12.464 -15.602 1.00 97.38 101 GLU A C 1
ATOM 839 O O . GLU A 1 101 ? 0.968 -11.580 -15.605 1.00 97.38 101 GLU A O 1
ATOM 844 N N . ILE A 1 102 ? 2.665 -12.625 -14.574 1.00 97.00 102 ILE A N 1
ATOM 845 C CA . ILE A 1 102 ? 2.624 -11.792 -13.362 1.00 97.00 102 ILE A CA 1
ATOM 846 C C . ILE A 1 102 ? 3.056 -10.371 -13.696 1.00 97.00 102 ILE A C 1
ATOM 848 O O . ILE A 1 102 ? 2.382 -9.402 -13.340 1.00 97.00 102 ILE A O 1
ATOM 852 N N . LYS A 1 103 ? 4.158 -10.252 -14.432 1.00 96.06 103 LYS A N 1
ATOM 853 C CA . LYS A 1 103 ? 4.705 -8.970 -14.849 1.00 96.06 103 LYS A CA 1
ATOM 854 C C . LYS A 1 103 ? 3.732 -8.191 -15.732 1.00 96.06 103 LYS A C 1
ATOM 856 O O . LYS A 1 103 ? 3.505 -7.014 -15.469 1.00 96.06 103 LYS A O 1
ATOM 861 N N . LEU A 1 104 ? 3.130 -8.837 -16.733 1.00 96.25 104 LEU A N 1
ATOM 862 C CA . LEU A 1 104 ? 2.149 -8.198 -17.616 1.00 96.25 104 LEU A CA 1
ATOM 863 C C . LEU A 1 104 ? 0.921 -7.714 -16.840 1.00 96.25 104 LEU A C 1
ATOM 865 O O . LEU A 1 104 ? 0.545 -6.552 -16.966 1.00 96.25 104 LEU A O 1
ATOM 869 N N . LYS A 1 105 ? 0.358 -8.553 -15.960 1.00 96.81 105 LYS A N 1
ATOM 870 C CA . LYS A 1 105 ? -0.778 -8.160 -15.110 1.00 96.81 105 LYS A CA 1
ATOM 871 C C . LYS A 1 105 ? -0.449 -6.979 -14.203 1.00 96.81 105 LYS A C 1
ATOM 873 O O . LYS A 1 105 ? -1.287 -6.102 -14.009 1.00 96.81 105 LYS A O 1
ATOM 878 N N . LEU A 1 106 ? 0.761 -6.935 -13.645 1.00 95.38 106 LEU A N 1
ATOM 879 C CA . LEU A 1 106 ? 1.204 -5.802 -12.838 1.00 95.38 106 LEU A CA 1
ATOM 880 C C . LEU A 1 106 ? 1.328 -4.524 -13.682 1.00 95.38 106 LEU A C 1
ATOM 882 O O . LEU A 1 106 ? 0.881 -3.465 -13.243 1.00 95.38 106 LEU A O 1
ATOM 886 N N . GLU A 1 107 ? 1.912 -4.609 -14.881 1.00 95.25 107 GLU A N 1
ATOM 887 C CA . GLU A 1 107 ? 2.023 -3.481 -15.818 1.00 95.25 107 GLU A CA 1
ATOM 888 C C . GLU A 1 107 ? 0.645 -2.927 -16.202 1.00 95.25 107 GLU A C 1
ATOM 890 O O . GLU A 1 107 ? 0.441 -1.713 -16.152 1.00 95.25 107 GLU A O 1
ATOM 895 N N . GLU A 1 108 ? -0.314 -3.801 -16.512 1.00 94.56 108 GLU A N 1
ATOM 896 C CA . GLU A 1 108 ? -1.699 -3.439 -16.832 1.00 94.56 108 GLU A CA 1
ATOM 897 C C . GLU A 1 108 ? -2.418 -2.800 -15.641 1.00 94.56 108 GLU A C 1
ATOM 899 O O . GLU A 1 108 ? -3.003 -1.723 -15.775 1.00 94.56 108 GLU A O 1
ATOM 904 N N . LEU A 1 109 ? -2.332 -3.423 -14.461 1.00 93.50 109 LEU A N 1
ATOM 905 C CA . LEU A 1 109 ? -2.946 -2.923 -13.232 1.00 93.50 109 LEU A CA 1
ATOM 906 C C . LEU A 1 109 ? -2.447 -1.515 -12.913 1.00 93.50 109 LEU A C 1
ATOM 908 O O . LEU A 1 109 ? -3.225 -0.588 -12.692 1.00 93.50 109 LEU A O 1
ATOM 912 N N . VAL A 1 110 ? -1.130 -1.337 -12.895 1.00 91.81 110 VAL A N 1
ATOM 913 C CA . VAL A 1 110 ? -0.522 -0.050 -12.572 1.00 91.81 110 VAL A CA 1
ATOM 914 C C . VAL A 1 110 ? -0.826 0.976 -13.662 1.00 91.81 110 VAL A C 1
ATOM 916 O O . VAL A 1 110 ? -1.125 2.133 -13.345 1.00 91.81 110 VAL A O 1
ATOM 919 N N . GLY A 1 111 ? -0.799 0.566 -14.930 1.00 90.81 111 GLY A N 1
ATOM 920 C CA . GLY A 1 111 ? -1.152 1.426 -16.052 1.00 90.81 111 GLY A CA 1
ATOM 921 C C . GLY A 1 111 ? -2.579 1.949 -15.949 1.00 90.81 111 GLY A C 1
ATOM 922 O O . GLY A 1 111 ? -2.790 3.156 -16.044 1.00 90.81 111 GLY A O 1
ATOM 923 N N . PHE A 1 112 ? -3.535 1.086 -15.605 1.00 90.25 112 PHE A N 1
ATOM 924 C CA . PHE A 1 112 ? -4.931 1.463 -15.387 1.00 90.25 112 PHE A CA 1
ATOM 925 C C . PHE A 1 112 ? -5.105 2.547 -14.306 1.00 90.25 112 PHE A C 1
ATOM 927 O O . PHE A 1 112 ? -5.887 3.485 -14.477 1.00 90.25 112 PHE A O 1
ATOM 934 N N . PHE A 1 113 ? -4.362 2.457 -13.195 1.00 88.06 113 PHE A N 1
ATOM 935 C CA . PHE A 1 113 ? -4.444 3.433 -12.098 1.00 88.06 113 PHE A CA 1
ATOM 936 C C . PHE A 1 113 ? -3.661 4.730 -12.344 1.00 88.06 113 PHE A C 1
ATOM 938 O O . PHE A 1 113 ? -3.895 5.724 -11.647 1.00 88.06 113 PHE A O 1
ATOM 945 N N . THR A 1 114 ? -2.700 4.728 -13.267 1.00 86.12 114 THR A N 1
ATOM 946 C CA . THR A 1 114 ? -1.790 5.864 -13.492 1.00 86.12 114 THR A CA 1
ATOM 947 C C . THR A 1 114 ? -2.020 6.593 -14.811 1.00 86.12 114 THR A C 1
ATOM 949 O O . THR A 1 114 ? -1.584 7.737 -14.914 1.00 86.12 114 THR A O 1
ATOM 952 N N . ASP A 1 115 ? -2.700 5.965 -15.776 1.00 85.88 115 ASP A N 1
ATOM 953 C CA . ASP A 1 115 ? -2.734 6.347 -17.199 1.00 85.88 115 ASP A CA 1
ATOM 954 C C . ASP A 1 115 ? -1.336 6.436 -17.835 1.00 85.88 115 ASP A C 1
ATOM 956 O O . ASP A 1 115 ? -1.095 7.232 -18.742 1.00 85.88 115 ASP A O 1
ATOM 960 N N . ILE A 1 116 ? -0.381 5.645 -17.337 1.00 85.44 116 ILE A N 1
ATOM 961 C CA . ILE A 1 116 ? 1.011 5.626 -17.804 1.00 85.44 116 ILE A CA 1
ATOM 962 C C . ILE A 1 116 ? 1.375 4.199 -18.205 1.00 85.44 116 ILE A C 1
ATOM 964 O O . ILE A 1 116 ? 0.966 3.242 -17.557 1.00 85.44 116 ILE A O 1
ATOM 968 N N . ILE A 1 117 ? 2.183 4.035 -19.253 1.00 89.19 117 ILE A N 1
ATOM 969 C CA . ILE A 1 117 ? 2.727 2.719 -19.600 1.00 89.19 117 ILE A CA 1
ATOM 970 C C . ILE A 1 117 ? 3.927 2.437 -18.697 1.00 89.19 117 ILE A C 1
ATOM 972 O O . ILE A 1 117 ? 4.919 3.166 -18.741 1.00 89.19 117 ILE A O 1
ATOM 976 N N . TRP A 1 118 ? 3.854 1.365 -17.911 1.00 91.12 118 TRP A N 1
ATOM 977 C CA . TRP A 1 118 ? 4.947 0.915 -17.051 1.00 91.12 118 TRP A CA 1
ATOM 978 C C . TRP A 1 118 ? 5.638 -0.304 -17.643 1.00 91.12 118 TRP A C 1
ATOM 980 O O . TRP A 1 118 ? 5.000 -1.170 -18.239 1.00 91.12 118 TRP A O 1
ATOM 990 N N . LYS A 1 119 ? 6.955 -0.364 -17.464 1.00 93.50 119 LYS A N 1
ATOM 991 C CA . LYS A 1 119 ? 7.783 -1.519 -17.793 1.00 93.50 119 LYS A CA 1
ATOM 992 C C . LYS A 1 119 ? 8.671 -1.852 -16.613 1.00 93.50 119 LYS A C 1
ATOM 994 O O . LYS A 1 119 ? 9.494 -1.030 -16.217 1.00 93.50 119 LYS A O 1
ATOM 999 N N . PHE A 1 120 ? 8.516 -3.047 -16.053 1.00 93.56 120 PHE A N 1
ATOM 1000 C CA . PHE A 1 120 ? 9.303 -3.452 -14.887 1.00 93.56 120 PHE A CA 1
ATOM 1001 C C . PHE A 1 120 ? 10.579 -4.188 -15.296 1.00 93.56 120 PHE A C 1
ATOM 1003 O O . PHE A 1 120 ? 10.619 -4.945 -16.266 1.00 93.56 120 PHE A O 1
ATOM 1010 N N . ARG A 1 121 ? 11.639 -4.012 -14.519 1.00 93.38 121 ARG A N 1
ATOM 1011 C CA . ARG A 1 121 ? 12.821 -4.868 -14.513 1.00 93.38 121 ARG A CA 1
ATOM 1012 C C . ARG A 1 121 ? 13.101 -5.247 -13.069 1.00 93.38 121 ARG A C 1
ATOM 1014 O O . ARG A 1 121 ? 13.542 -4.415 -12.284 1.00 93.38 121 ARG A O 1
ATOM 1021 N N . PHE A 1 122 ? 12.831 -6.491 -12.711 1.00 93.38 122 PHE A N 1
ATOM 1022 C CA . PHE A 1 122 ? 13.057 -6.942 -11.349 1.00 93.38 122 PHE A CA 1
ATOM 1023 C C . PHE A 1 122 ? 14.509 -7.363 -11.150 1.00 93.38 122 PHE A C 1
ATOM 1025 O O . PHE A 1 122 ? 15.122 -7.964 -12.034 1.00 93.38 122 PHE A O 1
ATOM 1032 N N . ILE A 1 123 ? 15.058 -7.002 -9.996 1.00 90.88 123 ILE A N 1
ATOM 1033 C CA . ILE A 1 123 ? 16.383 -7.417 -9.530 1.00 90.88 123 ILE A CA 1
ATOM 1034 C C . ILE A 1 123 ? 16.233 -8.033 -8.138 1.00 90.88 123 ILE A C 1
ATOM 1036 O O . ILE A 1 123 ? 15.289 -7.703 -7.426 1.00 90.88 123 ILE A O 1
ATOM 1040 N N . LEU A 1 124 ? 17.127 -8.939 -7.750 1.00 89.5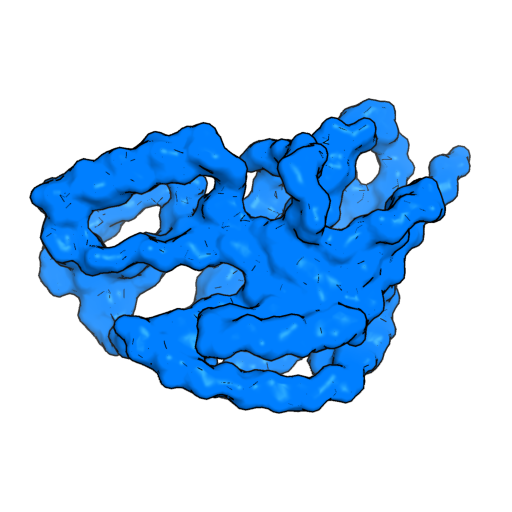0 124 LEU A N 1
ATOM 1041 C CA . LEU A 1 124 ? 17.056 -9.564 -6.429 1.00 89.50 124 LEU A CA 1
ATOM 1042 C C . LEU A 1 124 ? 17.367 -8.533 -5.332 1.00 89.50 124 LEU A C 1
ATOM 1044 O O . LEU A 1 124 ? 18.411 -7.878 -5.379 1.00 89.50 124 LEU A O 1
ATOM 1048 N N . ASP A 1 125 ? 16.488 -8.407 -4.338 1.00 84.25 125 ASP A N 1
ATOM 1049 C CA . ASP A 1 125 ? 16.752 -7.636 -3.123 1.00 84.25 125 ASP A CA 1
ATOM 1050 C C . ASP A 1 125 ? 17.749 -8.406 -2.241 1.00 84.25 125 ASP A C 1
ATOM 1052 O O . ASP A 1 125 ? 17.410 -9.397 -1.601 1.00 84.25 125 ASP A O 1
ATOM 1056 N N . GLN A 1 126 ? 19.000 -7.942 -2.211 1.00 78.88 126 GLN A N 1
ATOM 1057 C CA . GLN A 1 126 ? 20.068 -8.517 -1.383 1.00 78.88 126 GLN A CA 1
ATOM 1058 C C . GLN A 1 126 ? 20.120 -7.918 0.034 1.00 78.88 126 GLN A C 1
ATOM 1060 O O . GLN A 1 126 ? 21.053 -8.188 0.797 1.00 78.88 126 GLN A O 1
ATOM 1065 N N . SER A 1 127 ? 19.165 -7.058 0.405 1.00 70.62 127 SER A N 1
ATOM 1066 C CA . SER A 1 127 ? 19.146 -6.462 1.739 1.00 70.62 127 SER A CA 1
ATOM 1067 C C . SER A 1 127 ? 18.882 -7.515 2.819 1.00 70.62 127 SER A C 1
ATOM 1069 O O . SER A 1 127 ? 18.108 -8.455 2.644 1.00 70.62 127 SER A O 1
ATOM 1071 N N . LYS A 1 128 ? 19.542 -7.360 3.977 1.00 58.78 128 LYS A N 1
ATOM 1072 C CA . LYS A 1 128 ? 19.331 -8.268 5.113 1.00 58.78 128 LYS A CA 1
ATOM 1073 C C . LYS A 1 128 ? 17.857 -8.236 5.534 1.00 58.78 128 LYS A C 1
ATOM 1075 O O . LYS A 1 128 ? 17.295 -7.135 5.608 1.00 58.78 128 LYS A O 1
ATOM 1080 N N . PRO A 1 129 ? 17.252 -9.390 5.881 1.00 57.03 129 PRO A N 1
ATOM 1081 C CA . PRO A 1 129 ? 15.900 -9.423 6.413 1.00 57.03 129 PRO A CA 1
ATOM 1082 C C . PRO A 1 129 ? 15.834 -8.490 7.619 1.00 57.03 129 PRO A C 1
ATOM 1084 O O . PRO A 1 129 ? 16.548 -8.641 8.612 1.00 57.03 129 PRO A O 1
ATOM 1087 N N . THR A 1 130 ? 15.013 -7.453 7.497 1.00 55.06 130 THR A N 1
ATOM 1088 C CA . THR A 1 130 ? 14.705 -6.594 8.629 1.00 55.06 130 THR A CA 1
ATOM 1089 C C . THR A 1 130 ? 13.718 -7.376 9.465 1.00 55.06 130 THR A C 1
ATOM 1091 O O . THR A 1 130 ? 12.551 -7.414 9.102 1.00 55.06 130 THR A O 1
ATOM 1094 N N . ASN A 1 131 ? 14.164 -7.991 10.563 1.00 49.94 131 ASN A N 1
ATOM 1095 C CA . ASN A 1 131 ? 13.235 -8.428 11.602 1.00 49.94 131 ASN A CA 1
ATOM 1096 C C . ASN A 1 131 ? 12.527 -7.162 12.097 1.00 49.94 131 ASN A C 1
ATOM 1098 O O . ASN A 1 131 ? 13.179 -6.321 12.732 1.00 49.94 131 ASN A O 1
ATOM 1102 N N . PRO A 1 132 ? 11.241 -6.945 11.757 1.00 53.28 132 PRO A N 1
ATOM 1103 C CA . PRO A 1 132 ? 10.513 -5.869 12.389 1.00 53.28 132 PRO A CA 1
ATOM 1104 C C . PRO A 1 132 ? 10.447 -6.274 13.853 1.00 53.28 132 PRO A C 1
ATOM 1106 O O . PRO A 1 132 ? 9.924 -7.334 14.161 1.00 53.28 132 PRO A O 1
ATOM 1109 N N . ASN A 1 133 ? 11.035 -5.491 14.753 1.00 50.00 133 ASN A N 1
ATOM 1110 C CA . ASN A 1 133 ? 10.753 -5.676 16.166 1.00 50.00 133 ASN A CA 1
ATOM 1111 C C . ASN A 1 133 ? 9.303 -5.195 16.326 1.00 50.00 133 ASN A C 1
ATOM 1113 O O . ASN A 1 133 ? 9.081 -3.982 16.201 1.00 50.00 133 ASN A O 1
ATOM 1117 N N . PRO A 1 134 ? 8.307 -6.095 16.426 1.00 52.25 134 PRO A N 1
ATOM 1118 C CA . PRO A 1 134 ? 6.923 -5.685 16.343 1.00 52.25 134 PRO A CA 1
ATOM 1119 C C . PRO A 1 134 ? 6.620 -4.948 17.641 1.00 52.25 134 PRO A C 1
ATOM 1121 O O . PRO A 1 134 ? 6.474 -5.547 18.702 1.00 52.25 134 PRO A O 1
ATOM 1124 N N . ARG A 1 135 ? 6.540 -3.619 17.578 1.00 54.81 135 ARG A N 1
ATOM 1125 C CA . ARG A 1 135 ? 5.838 -2.869 18.614 1.00 54.81 135 ARG A CA 1
ATOM 1126 C C . ARG A 1 135 ? 4.364 -3.066 18.310 1.00 54.81 135 ARG A C 1
ATOM 1128 O O . ARG A 1 135 ? 3.780 -2.198 17.683 1.00 54.81 135 ARG A O 1
ATOM 1135 N N . LEU A 1 136 ? 3.818 -4.234 18.657 1.00 52.53 136 LEU A N 1
ATOM 1136 C CA . LEU A 1 136 ? 2.383 -4.518 18.597 1.00 52.53 136 LEU A CA 1
ATOM 1137 C C . LEU A 1 136 ? 1.646 -3.330 19.222 1.00 52.53 136 LEU A C 1
ATOM 1139 O O . LEU A 1 136 ? 1.641 -3.183 20.441 1.00 52.53 136 LEU A O 1
ATOM 1143 N N . ILE A 1 137 ? 1.105 -2.443 18.387 1.00 59.31 137 ILE A N 1
ATOM 1144 C CA . ILE A 1 137 ? 0.264 -1.346 18.872 1.00 59.31 137 ILE A CA 1
ATOM 1145 C C . ILE A 1 137 ? -1.163 -1.870 18.995 1.00 59.31 137 ILE A C 1
ATOM 1147 O O . ILE A 1 137 ? -1.879 -1.497 19.916 1.00 59.31 137 ILE A O 1
ATOM 1151 N N . PHE A 1 138 ? -1.536 -2.808 18.120 1.00 61.03 138 PHE A N 1
ATOM 1152 C CA . PHE A 1 138 ? -2.867 -3.386 18.070 1.00 61.03 138 PHE A CA 1
ATOM 1153 C C . PHE A 1 138 ? -2.813 -4.888 17.848 1.00 61.03 138 PHE A C 1
ATOM 1155 O O . PHE A 1 138 ? -2.102 -5.364 16.964 1.00 61.03 138 PHE A O 1
ATOM 1162 N N . ASN A 1 139 ? -3.589 -5.616 18.646 1.00 59.75 139 ASN A N 1
ATOM 1163 C CA . ASN A 1 139 ? -3.888 -7.016 18.408 1.00 59.75 139 ASN A CA 1
ATOM 1164 C C . ASN A 1 139 ? -5.206 -7.068 17.632 1.00 59.75 139 ASN A C 1
ATOM 1166 O O . ASN A 1 139 ? -6.250 -6.731 18.190 1.00 59.75 139 ASN A O 1
ATOM 1170 N N . LEU A 1 140 ? -5.151 -7.418 16.346 1.00 62.31 140 LEU A N 1
ATOM 1171 C CA . LEU A 1 140 ? -6.331 -7.593 15.494 1.00 62.31 140 LEU A CA 1
ATOM 1172 C C . LEU A 1 140 ? -7.070 -8.889 15.894 1.00 62.31 140 LEU A C 1
ATOM 1174 O O . LEU A 1 140 ? -7.116 -9.848 15.135 1.00 62.31 140 LEU A O 1
ATOM 1178 N N . GLN A 1 141 ? -7.576 -8.950 17.127 1.00 60.44 141 GLN A N 1
ATOM 1179 C CA . GLN A 1 141 ? -8.539 -9.962 17.570 1.00 60.44 141 GLN A CA 1
ATOM 1180 C C . GLN A 1 141 ? -9.950 -9.571 17.105 1.00 60.44 141 GLN A C 1
ATOM 1182 O O . GLN A 1 141 ? -10.170 -8.427 16.707 1.00 60.44 141 GLN A O 1
ATOM 1187 N N . ASP A 1 142 ? -10.907 -10.501 17.190 1.00 59.12 142 ASP A N 1
ATOM 1188 C CA . ASP A 1 142 ? -12.268 -10.419 16.614 1.00 59.12 142 ASP A CA 1
ATOM 1189 C C . ASP A 1 142 ? -13.072 -9.140 16.944 1.00 59.12 142 ASP A C 1
ATOM 1191 O O . ASP A 1 142 ? -14.042 -8.796 16.258 1.00 59.12 142 ASP A O 1
ATOM 1195 N N . GLU A 1 143 ? -12.664 -8.397 17.971 1.00 72.69 143 GLU A N 1
ATOM 1196 C CA . GLU A 1 143 ? -13.301 -7.158 18.412 1.00 72.69 143 GLU A CA 1
ATOM 1197 C C . GLU A 1 143 ? -12.777 -5.890 17.718 1.00 72.69 143 GLU A C 1
ATOM 1199 O O . GLU A 1 143 ? -13.406 -4.840 17.852 1.00 72.69 143 GLU A O 1
ATOM 1204 N N . LEU A 1 144 ? -11.663 -5.959 16.979 1.00 79.56 144 LEU A N 1
ATOM 1205 C CA . LEU A 1 144 ? -10.972 -4.800 16.409 1.00 79.56 144 LEU A CA 1
ATOM 1206 C C . LEU A 1 144 ? -11.019 -4.803 14.878 1.00 79.56 144 LEU A C 1
ATOM 1208 O O . LEU A 1 144 ? -10.413 -5.640 14.217 1.00 79.56 144 LEU A O 1
ATOM 1212 N N . GLU A 1 145 ? -11.708 -3.824 14.299 1.00 85.88 145 GLU A N 1
ATOM 1213 C CA . GLU A 1 145 ? -11.844 -3.676 12.853 1.00 85.88 145 GLU A CA 1
ATOM 1214 C C . GLU A 1 145 ? -10.990 -2.513 12.331 1.00 85.88 145 GLU A C 1
ATOM 1216 O O . GLU A 1 145 ? -11.088 -1.372 12.791 1.00 85.88 145 GLU A O 1
ATOM 1221 N N . LEU A 1 146 ? -10.143 -2.794 11.339 1.00 83.19 146 LEU A N 1
ATOM 1222 C CA . LEU A 1 146 ? -9.356 -1.771 10.664 1.00 83.19 146 LEU A CA 1
ATOM 1223 C C . LEU A 1 146 ? -10.132 -1.183 9.482 1.00 83.19 146 LEU A C 1
ATOM 1225 O O . LEU A 1 146 ? -10.460 -1.881 8.525 1.00 83.19 146 LEU A O 1
ATOM 1229 N N . CYS A 1 147 ? -10.345 0.129 9.496 1.00 86.62 147 CYS A N 1
ATOM 1230 C CA . CYS A 1 147 ? -10.985 0.856 8.407 1.00 86.62 147 CYS A CA 1
ATOM 1231 C C . CYS A 1 147 ? -9.983 1.754 7.675 1.00 86.62 147 CYS A C 1
ATOM 1233 O O . CYS A 1 147 ? -9.398 2.671 8.258 1.00 86.62 147 CYS A O 1
ATOM 1235 N N . PHE A 1 148 ? -9.828 1.555 6.364 1.00 84.25 148 PHE A N 1
ATOM 1236 C CA . PHE A 1 148 ? -9.062 2.477 5.526 1.00 84.25 148 PHE A CA 1
ATOM 1237 C C . PHE A 1 148 ? -9.857 3.757 5.271 1.00 84.25 148 PHE A C 1
ATOM 1239 O O . PHE A 1 148 ? -10.827 3.786 4.514 1.00 84.25 148 PHE A O 1
ATOM 1246 N N . TRP A 1 149 ? -9.419 4.845 5.896 1.00 82.81 149 TRP A N 1
ATOM 1247 C CA . TRP A 1 149 ? -10.059 6.145 5.811 1.00 82.81 149 TRP A CA 1
ATOM 1248 C C . TRP A 1 149 ? -9.229 7.113 4.967 1.00 82.81 149 TRP A C 1
ATOM 1250 O O . TRP A 1 149 ? -8.189 7.628 5.390 1.00 82.81 149 TRP A O 1
ATOM 1260 N N . SER A 1 150 ? -9.724 7.394 3.760 1.00 76.31 150 SER A N 1
ATOM 1261 C CA . SER A 1 150 ? -9.065 8.274 2.785 1.00 76.31 150 SER A CA 1
ATOM 1262 C C . SER A 1 150 ? -9.176 9.773 3.105 1.00 76.31 150 SER A C 1
ATOM 1264 O O . SER A 1 150 ? -8.507 10.591 2.468 1.00 76.31 150 SER A O 1
ATOM 1266 N N . GLY A 1 151 ? -10.040 10.137 4.061 1.00 74.50 151 GLY A N 1
ATOM 1267 C CA . GLY A 1 151 ? -10.388 11.521 4.388 1.00 74.50 151 GLY A CA 1
ATOM 1268 C C . GLY A 1 151 ? -11.437 12.155 3.466 1.00 74.50 151 GLY A C 1
ATOM 1269 O O . GLY A 1 151 ? -11.737 13.332 3.635 1.00 74.50 151 GLY A O 1
ATOM 1270 N N . GLY A 1 152 ? -11.973 11.408 2.493 1.00 77.81 152 GLY A N 1
ATOM 1271 C CA . GLY A 1 152 ? -13.098 11.831 1.653 1.00 77.81 152 GLY A CA 1
ATOM 1272 C C . GLY A 1 152 ? -14.459 11.515 2.280 1.00 77.81 152 GLY A C 1
ATOM 1273 O O . GLY A 1 152 ? -14.547 10.663 3.172 1.00 77.81 152 GLY A O 1
ATOM 1274 N N . LEU A 1 153 ? -15.509 12.173 1.777 1.00 82.31 153 LEU A N 1
ATOM 1275 C CA . LEU A 1 153 ? -16.884 12.044 2.271 1.00 82.31 153 LEU A CA 1
ATOM 1276 C C . LEU A 1 153 ? -17.402 10.601 2.195 1.00 82.31 153 LEU A C 1
ATOM 1278 O O . LEU A 1 153 ? -17.984 10.123 3.159 1.00 82.31 153 LEU A O 1
ATOM 1282 N N . ASP A 1 154 ? -17.106 9.872 1.120 1.00 84.12 154 ASP A N 1
ATOM 1283 C CA . ASP A 1 154 ? -17.585 8.491 0.961 1.00 84.12 154 ASP A CA 1
ATOM 1284 C C . ASP A 1 154 ? -16.962 7.554 1.997 1.00 84.12 154 ASP A C 1
ATOM 1286 O O . ASP A 1 154 ? -17.653 6.792 2.669 1.00 84.12 154 ASP A O 1
ATOM 1290 N N . SER A 1 155 ? -15.644 7.667 2.208 1.00 84.00 155 SER A N 1
ATOM 1291 C CA . SER A 1 155 ? -14.962 6.898 3.256 1.00 84.00 155 SER A CA 1
ATOM 1292 C C . SER A 1 155 ? -15.410 7.296 4.665 1.00 84.00 155 SER A C 1
ATOM 1294 O O . SER A 1 155 ? -15.289 6.501 5.589 1.00 84.00 155 SER A O 1
ATOM 1296 N N . TYR A 1 156 ? -15.920 8.519 4.835 1.00 86.12 156 TYR A N 1
ATOM 1297 C CA . TYR A 1 156 ? -16.507 8.980 6.088 1.00 86.12 156 TYR A CA 1
ATOM 1298 C C . TYR A 1 156 ? -17.905 8.385 6.302 1.00 86.12 156 TYR A C 1
ATOM 1300 O O . TYR A 1 156 ? -18.158 7.800 7.350 1.00 86.12 156 TYR A O 1
ATOM 1308 N N . ALA A 1 157 ? -18.782 8.455 5.299 1.00 88.94 157 ALA A N 1
ATOM 1309 C CA . ALA A 1 157 ? -20.116 7.863 5.352 1.00 88.94 157 ALA A CA 1
ATOM 1310 C C . ALA A 1 157 ? -20.055 6.342 5.570 1.00 88.94 157 ALA A C 1
ATOM 1312 O O . ALA A 1 157 ? -20.772 5.812 6.416 1.00 88.94 157 ALA A O 1
ATOM 1313 N N . GLY A 1 158 ? -19.144 5.653 4.874 1.00 90.25 158 GLY A N 1
ATOM 1314 C CA . GLY A 1 158 ? -18.909 4.221 5.058 1.00 90.25 158 GLY A CA 1
ATOM 1315 C C . GLY A 1 158 ? -18.463 3.871 6.480 1.00 90.25 158 GLY A C 1
ATOM 1316 O O . GLY A 1 158 ? -19.004 2.938 7.072 1.00 90.25 158 GLY A O 1
ATOM 1317 N N . LEU A 1 159 ? -17.539 4.652 7.055 1.00 89.88 159 LEU A N 1
ATOM 1318 C CA . LEU A 1 159 ? -17.114 4.481 8.445 1.00 89.88 159 LEU A CA 1
ATOM 1319 C C . LEU A 1 159 ? -18.288 4.658 9.414 1.00 89.88 159 LEU A C 1
ATOM 1321 O O . LEU A 1 159 ? -18.513 3.792 10.253 1.00 89.88 159 LEU A O 1
ATOM 1325 N N . LEU A 1 160 ? -19.050 5.748 9.291 1.00 90.62 160 LEU A N 1
ATOM 1326 C CA . LEU A 1 160 ? -20.182 6.010 10.181 1.00 90.62 160 LEU A CA 1
ATOM 1327 C C . LEU A 1 160 ? -21.241 4.911 10.101 1.00 90.62 160 LEU A C 1
ATOM 1329 O O . LEU A 1 160 ? -21.724 4.451 11.131 1.00 90.62 160 LEU A O 1
ATOM 1333 N N . ASN A 1 161 ? -21.570 4.457 8.890 1.00 92.94 161 ASN A N 1
ATOM 1334 C CA . ASN A 1 161 ? -22.507 3.357 8.703 1.00 92.94 161 ASN A CA 1
ATOM 1335 C C . ASN A 1 161 ? -22.019 2.087 9.416 1.00 92.94 161 ASN A C 1
ATOM 1337 O O . ASN A 1 161 ? -22.780 1.434 10.125 1.00 92.94 161 ASN A O 1
ATOM 1341 N N . ARG A 1 162 ? -20.725 1.771 9.288 1.00 92.62 162 ARG A N 1
ATOM 1342 C CA . ARG A 1 162 ? -20.130 0.581 9.898 1.00 92.62 162 ARG A CA 1
ATOM 1343 C C . ARG A 1 162 ? -20.097 0.650 11.425 1.00 92.62 162 ARG A C 1
ATOM 1345 O O . ARG A 1 162 ? -20.448 -0.326 12.083 1.00 92.62 162 ARG A O 1
ATOM 1352 N N . VAL A 1 163 ? -19.724 1.800 11.979 1.00 92.00 163 VAL A N 1
ATOM 1353 C CA . VAL A 1 163 ? -19.694 2.035 13.430 1.00 92.00 163 VAL A CA 1
ATOM 1354 C C . VAL A 1 163 ? -21.102 1.954 14.024 1.00 92.00 163 VAL A C 1
ATOM 1356 O O . VAL A 1 163 ? -21.290 1.307 15.051 1.00 92.00 163 VAL A O 1
ATOM 1359 N N . ASN A 1 164 ? -22.101 2.531 13.349 1.00 92.19 164 ASN A N 1
ATOM 1360 C CA . ASN A 1 164 ? -23.504 2.444 13.764 1.00 92.19 164 ASN A CA 1
ATOM 1361 C C . ASN A 1 164 ? -24.051 1.015 13.702 1.00 92.19 164 ASN A C 1
ATOM 1363 O O . ASN A 1 164 ? -24.836 0.618 14.558 1.00 92.19 164 ASN A O 1
ATOM 1367 N N . GLN A 1 165 ? -23.632 0.236 12.704 1.00 94.25 165 GLN A N 1
ATOM 1368 C CA . GLN A 1 165 ? -24.041 -1.158 12.563 1.00 94.25 165 GLN A CA 1
ATOM 1369 C C . GLN A 1 165 ? -23.450 -2.054 13.667 1.00 94.25 165 GLN A C 1
ATOM 1371 O O . GLN A 1 165 ? -24.104 -3.003 14.098 1.00 94.25 165 GLN A O 1
ATOM 1376 N N . PHE A 1 166 ? -22.234 -1.759 14.143 1.00 91.75 166 PHE A N 1
ATOM 1377 C CA . PHE A 1 166 ? -21.533 -2.560 15.154 1.00 91.75 166 PHE A CA 1
ATOM 1378 C C . PHE A 1 166 ? -21.024 -1.698 16.322 1.00 91.75 166 PHE A C 1
ATOM 1380 O O . PHE A 1 166 ? -19.813 -1.560 16.507 1.00 91.75 166 PHE A O 1
ATOM 1387 N N . PRO A 1 167 ? -21.915 -1.170 17.179 1.00 88.50 167 PRO A N 1
ATOM 1388 C CA . PRO A 1 167 ? -21.540 -0.223 18.236 1.00 88.50 167 PRO A CA 1
ATOM 1389 C C . PRO A 1 167 ? -20.624 -0.820 19.318 1.00 88.50 167 PRO A C 1
ATOM 1391 O O . PRO A 1 167 ? -19.965 -0.082 20.043 1.00 88.50 167 PRO A O 1
ATOM 1394 N N . LYS A 1 168 ? -20.574 -2.154 19.439 1.00 88.56 168 LYS A N 1
ATOM 1395 C CA . LYS A 1 168 ? -19.706 -2.865 20.394 1.00 88.56 168 LYS A CA 1
ATOM 1396 C C . LYS A 1 168 ? -18.318 -3.200 19.837 1.00 88.56 168 LYS A C 1
ATOM 1398 O O . LYS A 1 168 ? -17.442 -3.554 20.617 1.00 88.56 168 LYS A O 1
ATOM 1403 N N . LYS A 1 169 ? -18.113 -3.111 18.517 1.00 89.44 169 LYS A N 1
ATOM 1404 C CA . LYS A 1 169 ? -16.795 -3.328 17.906 1.00 89.44 169 LYS A CA 1
ATOM 1405 C C . LYS A 1 169 ? -15.915 -2.106 18.111 1.00 89.44 169 LYS A C 1
ATOM 1407 O O . LYS A 1 169 ? -16.400 -0.973 18.092 1.00 89.44 169 LYS A O 1
ATOM 1412 N N . LYS A 1 170 ? -14.619 -2.350 18.249 1.00 89.12 170 LYS A N 1
ATOM 1413 C CA . LYS A 1 170 ? -13.580 -1.328 18.254 1.00 89.12 170 LYS A CA 1
ATOM 1414 C C . LYS A 1 170 ? -13.105 -1.086 16.833 1.00 89.12 170 LYS A C 1
ATOM 1416 O O . LYS A 1 170 ? -12.996 -2.018 16.040 1.00 89.12 170 LYS A O 1
ATOM 1421 N N . PHE A 1 171 ? -12.792 0.162 16.521 1.00 88.56 171 PHE A N 1
ATOM 1422 C CA . PHE A 1 171 ? -12.361 0.560 15.188 1.00 88.56 171 PHE A CA 1
ATOM 1423 C C . PHE A 1 171 ? -11.033 1.305 15.234 1.00 88.56 171 PHE A C 1
ATOM 1425 O O . PHE A 1 171 ? -10.835 2.202 16.056 1.00 88.56 171 PHE A O 1
ATOM 1432 N N . ILE A 1 172 ? -10.149 0.977 14.293 1.00 86.38 172 ILE A N 1
ATOM 1433 C CA . ILE A 1 172 ? -8.927 1.735 14.012 1.00 86.38 172 ILE A CA 1
ATOM 1434 C C . ILE A 1 172 ? -9.034 2.322 12.622 1.00 86.38 172 ILE A C 1
ATOM 1436 O O . ILE A 1 172 ? -9.420 1.640 11.676 1.00 86.38 172 ILE A O 1
ATOM 1440 N N . LEU A 1 173 ? -8.639 3.582 12.470 1.00 85.75 173 LEU A N 1
ATOM 1441 C CA . LEU A 1 173 ? -8.606 4.229 11.166 1.00 85.75 173 LEU A CA 1
ATOM 1442 C C . LEU A 1 173 ? -7.188 4.230 10.601 1.00 85.75 173 LEU A C 1
ATOM 1444 O O . LEU A 1 173 ? -6.307 4.888 11.146 1.00 85.75 173 LEU A O 1
ATOM 1448 N N . ALA A 1 174 ? -6.969 3.567 9.468 1.00 80.62 174 ALA A N 1
ATOM 1449 C CA . ALA A 1 174 ? -5.751 3.726 8.681 1.00 80.62 174 ALA A CA 1
ATOM 1450 C C . ALA A 1 174 ? -5.946 4.835 7.645 1.00 80.62 174 ALA A C 1
ATOM 1452 O O . ALA A 1 174 ? -6.762 4.716 6.733 1.00 80.62 174 ALA A O 1
ATOM 1453 N N . SER A 1 175 ? -5.176 5.913 7.748 1.00 76.56 175 SER A N 1
ATOM 1454 C CA . SER A 1 175 ? -5.220 7.022 6.795 1.00 76.56 175 SER A CA 1
ATOM 1455 C C . SER A 1 175 ? -3.894 7.234 6.099 1.00 76.56 175 SER A C 1
ATOM 1457 O O . SER A 1 175 ? -2.843 7.139 6.717 1.00 76.56 175 SER A O 1
ATOM 1459 N N . PHE A 1 176 ? -3.943 7.631 4.832 1.00 72.69 176 PHE A N 1
ATOM 1460 C CA . PHE A 1 176 ? -2.759 8.109 4.131 1.00 72.69 176 PHE A CA 1
ATOM 1461 C C . PHE A 1 176 ? -2.562 9.606 4.380 1.00 72.69 176 PHE A C 1
ATOM 1463 O O . PHE A 1 176 ? -3.488 10.398 4.181 1.00 72.69 176 PHE A O 1
ATOM 1470 N N . GLU A 1 177 ? -1.366 10.009 4.799 1.00 66.00 177 GLU A N 1
ATOM 1471 C CA . GLU A 1 177 ? -1.059 11.424 4.997 1.00 66.00 177 GLU A CA 1
ATOM 1472 C C . GLU A 1 177 ? -0.539 12.054 3.698 1.00 66.00 177 GLU A C 1
ATOM 1474 O O . GLU A 1 177 ? 0.566 11.762 3.249 1.00 66.00 177 GLU A O 1
ATOM 1479 N N . SER A 1 178 ? -1.319 12.957 3.095 1.00 57.84 178 SER A N 1
ATOM 1480 C CA . SER A 1 178 ? -0.869 13.768 1.956 1.00 57.84 178 SER A CA 1
ATOM 1481 C C . SER A 1 178 ? -0.973 15.262 2.278 1.00 57.84 178 SER A C 1
ATOM 1483 O O . SER A 1 178 ? -2.082 15.791 2.343 1.00 57.84 178 SER A O 1
ATOM 1485 N N . GLN A 1 179 ? 0.181 15.919 2.432 1.00 53.97 179 GLN A N 1
ATOM 1486 C CA . GLN A 1 179 ? 0.397 17.361 2.655 1.00 53.97 179 GLN A CA 1
ATOM 1487 C C . GLN A 1 179 ? -0.390 18.053 3.801 1.00 53.97 179 GLN A C 1
ATOM 1489 O O . GLN A 1 179 ? -1.454 17.646 4.263 1.00 53.97 179 GLN A O 1
ATOM 1494 N N . ASN A 1 180 ? 0.168 19.174 4.268 1.0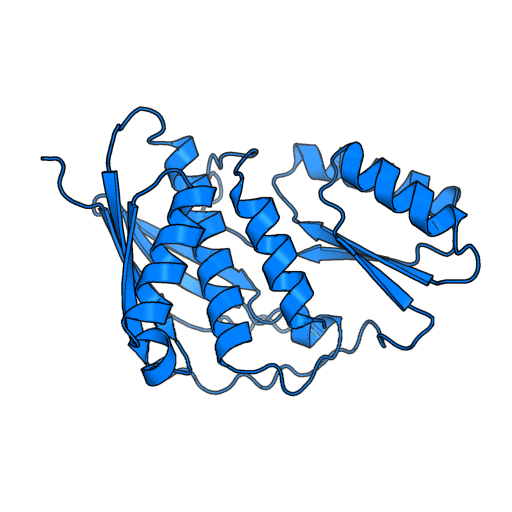0 51.81 180 ASN A N 1
ATOM 1495 C CA . ASN A 1 180 ? -0.208 19.854 5.514 1.00 51.81 180 ASN A CA 1
ATOM 1496 C C . ASN A 1 180 ? -1.650 20.400 5.573 1.00 51.81 180 ASN A C 1
ATOM 1498 O O . ASN A 1 180 ? -2.219 20.463 6.664 1.00 51.81 180 ASN A O 1
ATOM 1502 N N . LEU A 1 181 ? -2.254 20.790 4.441 1.00 48.25 181 LEU A N 1
ATOM 1503 C CA . LEU A 1 181 ? -3.608 21.368 4.428 1.00 48.25 181 LEU A CA 1
ATOM 1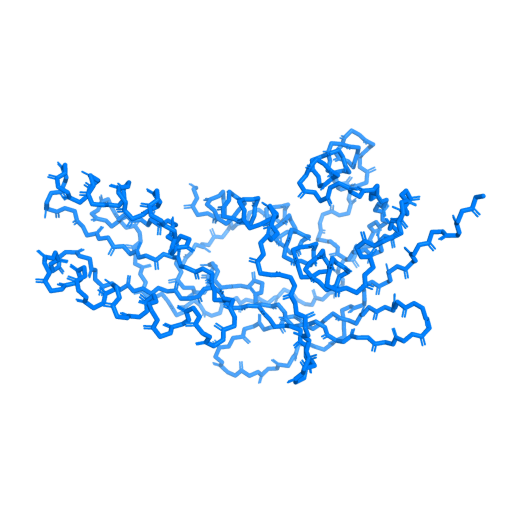504 C C . LEU A 1 181 ? -4.693 20.335 4.767 1.00 48.25 181 LEU A C 1
ATOM 1506 O O . LEU A 1 181 ? -5.561 20.603 5.598 1.00 48.25 181 LEU A O 1
ATOM 1510 N N . ASN A 1 182 ? -4.595 19.121 4.220 1.00 63.06 182 ASN A N 1
ATOM 1511 C CA . ASN A 1 182 ? -5.551 18.051 4.512 1.00 63.06 182 ASN A CA 1
ATOM 1512 C C . ASN A 1 182 ? -5.356 17.467 5.916 1.00 63.06 182 ASN A C 1
ATOM 1514 O O . ASN A 1 182 ? -6.308 16.968 6.512 1.00 63.06 182 ASN A O 1
ATOM 1518 N N . LYS A 1 183 ? -4.153 17.587 6.493 1.00 68.12 183 LYS A N 1
ATOM 1519 C CA . LYS A 1 183 ? -3.845 17.081 7.837 1.00 68.12 183 LYS A CA 1
ATOM 1520 C C . LYS A 1 183 ? -4.711 17.726 8.918 1.00 68.12 183 LYS A C 1
ATOM 1522 O O . LYS A 1 183 ? -5.269 17.014 9.749 1.00 68.12 183 LYS A O 1
ATOM 1527 N N . LYS A 1 184 ? -4.846 19.060 8.914 1.00 75.00 184 LYS A N 1
ATOM 1528 C CA . LYS A 1 184 ? -5.637 19.781 9.931 1.00 75.00 184 LYS A CA 1
ATOM 1529 C C . LYS A 1 184 ? -7.117 19.410 9.857 1.00 75.00 184 LYS A C 1
ATOM 1531 O O . LYS A 1 184 ? -7.716 19.111 10.886 1.00 75.00 184 LYS A O 1
ATOM 1536 N N . ILE A 1 185 ? -7.675 19.379 8.646 1.00 78.31 185 ILE A N 1
ATOM 1537 C CA . ILE A 1 185 ? -9.084 19.036 8.416 1.00 78.31 185 ILE A CA 1
ATOM 1538 C C . ILE A 1 185 ? -9.346 17.584 8.814 1.00 78.31 185 ILE A C 1
ATOM 1540 O O . ILE A 1 185 ? -10.240 17.325 9.611 1.00 78.31 185 ILE A O 1
ATOM 1544 N N . GLN A 1 186 ? -8.532 16.640 8.337 1.00 78.00 186 GLN A N 1
ATOM 1545 C CA . GLN A 1 186 ? -8.703 15.233 8.689 1.00 78.00 186 GLN A CA 1
ATOM 1546 C C . GLN A 1 186 ? -8.484 14.981 10.185 1.00 78.00 186 GLN A C 1
ATOM 1548 O O . GLN A 1 186 ? -9.135 14.117 10.758 1.00 78.00 186 GLN A O 1
ATOM 1553 N N . ARG A 1 187 ? -7.577 15.715 10.844 1.00 81.44 187 ARG A N 1
ATOM 1554 C CA . ARG A 1 187 ? -7.424 15.627 12.300 1.00 81.44 187 ARG A CA 1
ATOM 1555 C C . ARG A 1 187 ? -8.687 16.113 13.004 1.00 81.44 187 ARG A C 1
ATOM 1557 O O . ARG A 1 187 ? -9.221 15.373 13.811 1.00 81.44 187 ARG A O 1
ATOM 1564 N N . LYS A 1 188 ? -9.209 17.291 12.646 1.00 85.50 188 LYS A N 1
ATOM 1565 C CA . LYS A 1 188 ? -10.459 17.816 13.218 1.00 85.50 188 LYS A CA 1
ATOM 1566 C C . LYS A 1 188 ? -11.633 16.851 13.012 1.00 85.50 188 LYS A C 1
ATOM 1568 O O . LYS A 1 188 ? -12.386 16.604 13.942 1.00 85.50 188 LYS A O 1
ATOM 1573 N N . LEU A 1 189 ? -11.760 16.278 11.815 1.00 84.88 189 LEU A N 1
ATOM 1574 C CA . LEU A 1 189 ? -12.784 15.274 11.520 1.00 84.88 189 LEU A CA 1
ATOM 1575 C C . LEU A 1 189 ? -12.626 14.020 12.385 1.00 84.88 189 LEU A C 1
ATOM 1577 O O . LEU A 1 189 ? -13.621 13.516 12.889 1.00 84.88 189 LEU A O 1
ATOM 1581 N N . PHE A 1 190 ? -11.396 13.540 12.581 1.00 85.88 190 PHE A N 1
ATOM 1582 C CA . PHE A 1 190 ? -11.137 12.403 13.460 1.00 85.88 190 PHE A CA 1
ATOM 1583 C C . PHE A 1 190 ? -11.521 12.692 14.913 1.00 85.88 190 PHE A C 1
ATOM 1585 O O . PHE A 1 190 ? -12.208 11.876 15.515 1.00 85.88 190 PHE A O 1
ATOM 1592 N N . GLU A 1 191 ? -11.139 13.853 15.455 1.00 88.00 191 GLU A N 1
ATOM 1593 C CA . GLU A 1 191 ? -11.525 14.230 16.822 1.00 88.00 191 GLU A CA 1
ATOM 1594 C C . GLU A 1 191 ? -13.052 14.278 16.973 1.00 88.00 191 GLU A C 1
ATOM 1596 O O . GLU A 1 191 ? -13.594 13.736 17.931 1.00 88.00 191 GLU A O 1
ATOM 1601 N N . ASN A 1 192 ? -13.760 14.841 15.987 1.00 89.06 192 ASN A N 1
ATOM 1602 C CA . ASN A 1 192 ? -15.223 14.863 15.986 1.00 89.06 192 ASN A CA 1
ATOM 1603 C C . ASN A 1 192 ? -15.825 13.448 15.931 1.00 89.06 192 ASN A C 1
ATOM 1605 O O . ASN A 1 192 ? -16.791 13.171 16.636 1.00 89.06 192 ASN A O 1
ATOM 1609 N N . ILE A 1 193 ? -15.269 12.544 15.112 1.00 88.25 193 ILE A N 1
ATOM 1610 C CA . ILE A 1 193 ? -15.705 11.138 15.080 1.00 88.25 193 ILE A CA 1
ATOM 1611 C C . ILE A 1 193 ? -15.506 10.508 16.452 1.00 88.25 193 ILE A C 1
ATOM 1613 O O . ILE A 1 193 ? -16.434 9.911 16.972 1.00 88.25 193 ILE A O 1
ATOM 1617 N N . LYS A 1 194 ? -14.319 10.656 17.042 1.00 89.00 194 LYS A N 1
ATOM 1618 C CA . LYS A 1 194 ? -13.971 10.037 18.321 1.00 89.00 194 LYS A CA 1
ATOM 1619 C C . LYS A 1 194 ? -14.834 10.552 19.476 1.00 89.00 194 LYS A C 1
ATOM 1621 O O . LYS A 1 194 ? -15.165 9.786 20.374 1.00 89.00 194 LYS A O 1
ATOM 1626 N N . GLN A 1 195 ? -15.234 11.825 19.436 1.00 90.25 195 GLN A N 1
ATOM 1627 C CA . GLN A 1 195 ? -16.194 12.394 20.388 1.00 90.25 195 GLN A CA 1
ATOM 1628 C C . GLN A 1 195 ? -17.586 11.762 20.267 1.00 90.25 195 GLN A C 1
ATOM 1630 O O . GLN A 1 195 ? -18.223 11.505 21.282 1.00 90.25 195 GLN A O 1
ATOM 1635 N N . LEU A 1 196 ? -18.055 11.516 19.042 1.00 90.75 196 LEU A N 1
ATOM 1636 C CA . LEU A 1 196 ? -19.371 10.919 18.790 1.00 90.75 196 LEU A CA 1
ATOM 1637 C C . LEU A 1 196 ? -19.373 9.393 18.965 1.00 90.75 196 LEU A C 1
ATOM 1639 O O . LEU A 1 196 ? -20.388 8.817 19.345 1.00 90.75 196 LEU A O 1
ATOM 1643 N N . TYR A 1 197 ? -18.237 8.749 18.704 1.00 90.88 197 TYR A N 1
ATOM 1644 C CA . TYR A 1 197 ? -18.066 7.301 18.671 1.00 90.88 197 TYR A CA 1
ATOM 1645 C C . TYR A 1 197 ? -16.789 6.902 19.423 1.00 90.88 197 TYR A C 1
ATOM 1647 O O . TYR A 1 197 ? -15.736 6.707 18.806 1.00 90.88 197 TYR A O 1
ATOM 1655 N N . PRO A 1 198 ? -16.856 6.763 20.761 1.00 89.00 198 PRO A N 1
ATOM 1656 C CA . PRO A 1 198 ? -15.691 6.436 21.588 1.00 89.00 198 PRO A CA 1
ATOM 1657 C C . PRO A 1 198 ? -15.045 5.082 21.265 1.00 89.00 198 PRO A C 1
ATOM 1659 O O . PRO A 1 198 ? -13.884 4.861 21.598 1.00 89.00 198 PRO A O 1
ATOM 1662 N N . ASN A 1 199 ? -15.778 4.183 20.602 1.00 88.69 199 ASN A N 1
ATOM 1663 C CA . ASN A 1 199 ? -15.278 2.897 20.119 1.00 88.69 199 ASN A CA 1
ATOM 1664 C C . ASN A 1 199 ? -14.357 3.016 18.886 1.00 88.69 199 ASN A C 1
ATOM 1666 O O . ASN A 1 199 ? -13.748 2.028 18.478 1.00 88.69 199 ASN A O 1
ATOM 1670 N N . VAL A 1 200 ? -14.211 4.211 18.305 1.00 88.75 200 VAL A N 1
ATOM 1671 C CA . VAL A 1 200 ? -13.142 4.531 17.351 1.00 88.75 200 VAL A CA 1
ATOM 1672 C C . VAL A 1 200 ? -11.893 4.940 18.143 1.00 88.75 200 VAL A C 1
ATOM 1674 O O . VAL A 1 200 ? -11.742 6.091 18.558 1.00 88.75 200 VAL A O 1
ATOM 1677 N N . GLU A 1 201 ? -10.993 3.986 18.381 1.00 82.62 201 GLU A N 1
ATOM 1678 C CA . GLU A 1 201 ? -9.927 4.133 19.381 1.00 82.62 201 GLU A CA 1
ATOM 1679 C C . GLU A 1 201 ? -8.764 5.005 18.894 1.00 82.62 201 GLU A C 1
ATOM 1681 O O . GLU A 1 201 ? -8.377 5.982 19.551 1.00 82.62 201 GLU A O 1
ATOM 1686 N N . GLU A 1 202 ? -8.212 4.681 17.725 1.00 81.50 202 GLU A N 1
ATOM 1687 C CA . GLU A 1 202 ? -7.014 5.331 17.197 1.00 81.50 202 GLU A CA 1
ATOM 1688 C C . GLU A 1 202 ? -7.088 5.550 15.686 1.00 81.50 202 GLU A C 1
ATOM 1690 O O . GLU A 1 202 ? -7.780 4.859 14.934 1.00 81.50 202 GLU A O 1
ATOM 1695 N N . ARG A 1 203 ? -6.311 6.536 15.238 1.00 78.75 203 ARG A N 1
ATOM 1696 C CA . ARG A 1 203 ? -5.994 6.761 13.840 1.00 78.75 203 ARG A CA 1
ATOM 1697 C C . ARG A 1 203 ? -4.501 6.596 13.596 1.00 78.75 203 ARG A C 1
ATOM 1699 O O . ARG A 1 203 ? -3.689 7.356 14.120 1.00 78.75 203 ARG A O 1
ATOM 1706 N N . ILE A 1 204 ? -4.162 5.672 12.709 1.00 76.31 204 ILE A N 1
ATOM 1707 C CA . ILE A 1 204 ? -2.802 5.414 12.253 1.00 76.31 204 ILE A CA 1
ATOM 1708 C C . ILE A 1 204 ? -2.592 6.113 10.914 1.00 76.31 204 ILE A C 1
ATOM 1710 O O . ILE A 1 204 ? -3.364 5.943 9.967 1.00 76.31 204 ILE A O 1
ATOM 1714 N N . PHE A 1 205 ? -1.516 6.887 10.821 1.00 73.44 205 PHE A N 1
ATOM 1715 C CA . PHE A 1 205 ? -1.090 7.480 9.562 1.00 73.44 205 PHE A CA 1
ATOM 1716 C C . PHE A 1 205 ? -0.091 6.575 8.861 1.00 73.44 205 PHE A C 1
ATOM 1718 O O . PHE A 1 205 ? 0.971 6.279 9.402 1.00 73.44 205 PHE A O 1
ATOM 1725 N N . ILE A 1 206 ? -0.408 6.204 7.626 1.00 71.50 206 ILE A N 1
ATOM 1726 C CA . ILE A 1 206 ? 0.556 5.641 6.700 1.00 71.50 206 ILE A CA 1
ATOM 1727 C C . ILE A 1 206 ? 1.227 6.803 5.975 1.00 71.50 206 ILE A C 1
ATOM 1729 O O . ILE A 1 206 ? 0.600 7.519 5.189 1.00 71.50 206 ILE A O 1
ATOM 1733 N N . HIS A 1 207 ? 2.494 7.024 6.317 1.00 66.19 207 HIS A N 1
ATOM 1734 C CA . HIS A 1 207 ? 3.277 8.161 5.863 1.00 66.19 207 HIS A CA 1
ATOM 1735 C C . HIS A 1 207 ? 4.394 7.702 4.929 1.00 66.19 207 HIS A C 1
ATOM 1737 O O . HIS A 1 207 ? 5.268 6.934 5.327 1.00 66.19 207 HIS A O 1
ATOM 1743 N N . ASN A 1 208 ? 4.393 8.234 3.709 1.00 67.06 208 ASN A N 1
ATOM 1744 C CA . ASN A 1 208 ? 5.471 8.064 2.745 1.00 67.06 208 ASN A CA 1
ATOM 1745 C C . ASN A 1 208 ? 5.932 9.439 2.268 1.00 67.06 208 ASN A C 1
ATOM 1747 O O . ASN A 1 208 ? 5.104 10.289 1.936 1.00 67.06 208 ASN A O 1
ATOM 1751 N N . THR A 1 209 ? 7.245 9.652 2.210 1.00 59.34 209 THR A N 1
ATOM 1752 C CA . THR A 1 209 ? 7.824 10.946 1.828 1.00 59.34 209 THR A CA 1
ATOM 1753 C C . THR A 1 209 ? 8.667 10.847 0.574 1.00 59.34 209 THR A C 1
ATOM 1755 O O . THR A 1 209 ? 9.542 9.989 0.463 1.00 59.34 209 THR A O 1
ATOM 1758 N N . LEU A 1 210 ? 8.503 11.824 -0.311 1.00 59.81 210 LEU A N 1
ATOM 1759 C CA . LEU A 1 210 ? 9.584 12.273 -1.179 1.00 59.81 210 LEU A CA 1
ATOM 1760 C C . LEU A 1 210 ? 10.549 13.113 -0.331 1.00 59.81 210 LEU A C 1
ATOM 1762 O O . LEU A 1 210 ? 10.126 14.059 0.328 1.00 59.81 210 LEU A O 1
ATOM 1766 N N . GLY A 1 211 ? 11.844 12.792 -0.338 1.00 51.59 211 GLY A N 1
ATOM 1767 C CA . GLY A 1 211 ? 12.870 13.451 0.485 1.00 51.59 211 GLY A CA 1
ATOM 1768 C C . GLY A 1 211 ? 13.144 14.924 0.140 1.00 51.59 211 GLY A C 1
ATOM 1769 O O . GLY A 1 211 ? 14.083 15.517 0.661 1.00 51.59 211 GLY A O 1
ATOM 1770 N N . HIS A 1 212 ? 12.344 15.540 -0.734 1.00 52.78 212 HIS A N 1
ATOM 1771 C CA . HIS A 1 212 ? 12.505 16.923 -1.165 1.00 52.78 212 HIS A CA 1
ATOM 1772 C C . HIS A 1 212 ? 11.501 17.841 -0.460 1.00 52.78 212 HIS A C 1
ATOM 1774 O O . HIS A 1 212 ? 10.297 17.717 -0.657 1.00 52.78 212 HIS A O 1
ATOM 1780 N N . LYS A 1 213 ? 12.005 18.842 0.278 1.00 44.50 213 LYS A N 1
ATOM 1781 C CA . LYS A 1 213 ? 11.218 19.816 1.070 1.00 44.50 213 LYS A CA 1
ATOM 1782 C C . LYS A 1 213 ? 10.187 20.662 0.296 1.00 44.50 213 LYS A C 1
ATOM 1784 O O . LYS A 1 213 ? 9.469 21.414 0.931 1.00 44.50 213 LYS A O 1
ATOM 1789 N N . ASN A 1 214 ? 10.083 20.533 -1.026 1.00 47.41 214 ASN A N 1
ATOM 1790 C CA . ASN A 1 214 ? 9.143 21.263 -1.888 1.00 47.41 214 ASN A CA 1
ATOM 1791 C C . ASN A 1 214 ? 8.707 20.396 -3.085 1.00 47.41 214 ASN A C 1
ATOM 1793 O O . ASN A 1 214 ? 8.675 20.852 -4.233 1.00 47.41 214 ASN A O 1
ATOM 1797 N N . SER A 1 215 ? 8.427 19.108 -2.871 1.00 54.38 215 SER A N 1
ATOM 1798 C CA . SER A 1 215 ? 7.736 18.325 -3.892 1.00 54.38 215 SER A CA 1
ATOM 1799 C C . SER A 1 215 ? 6.302 18.854 -4.010 1.00 54.38 215 SER A C 1
ATOM 1801 O O . SER A 1 215 ? 5.412 18.488 -3.247 1.00 54.38 215 SER A O 1
ATOM 1803 N N . ASN A 1 216 ? 6.058 19.736 -4.987 1.00 59.16 216 ASN A N 1
ATOM 1804 C CA . ASN A 1 216 ? 4.714 19.892 -5.540 1.00 59.16 216 ASN A CA 1
ATOM 1805 C C . ASN A 1 216 ? 4.288 18.483 -5.956 1.00 59.16 216 ASN A C 1
ATOM 1807 O O . ASN A 1 216 ? 4.811 17.944 -6.926 1.00 59.16 216 ASN A O 1
ATOM 1811 N N . GLU A 1 217 ? 3.451 17.838 -5.157 1.00 66.00 217 GLU A N 1
ATOM 1812 C CA . GLU A 1 217 ? 2.941 16.493 -5.387 1.00 66.00 217 GLU A CA 1
ATOM 1813 C C . GLU A 1 217 ? 1.491 16.618 -5.794 1.00 66.00 217 GLU A C 1
ATOM 1815 O O . GLU A 1 217 ? 0.736 17.388 -5.202 1.00 66.00 217 GLU A O 1
ATOM 1820 N N . TYR A 1 218 ? 1.080 15.830 -6.777 1.00 67.88 218 TYR A N 1
ATOM 1821 C CA . TYR A 1 218 ? -0.309 15.820 -7.180 1.00 67.88 218 TYR A CA 1
ATOM 1822 C C . TYR A 1 218 ? -1.176 15.185 -6.073 1.00 67.88 218 TYR A C 1
ATOM 1824 O O . TYR A 1 218 ? -0.897 14.055 -5.659 1.00 67.88 218 TYR A O 1
ATOM 1832 N N . PRO A 1 219 ? -2.199 15.879 -5.540 1.00 61.88 219 PRO A N 1
ATOM 1833 C CA . PRO A 1 219 ? -2.969 15.384 -4.395 1.00 61.88 219 PRO A CA 1
ATOM 1834 C C . PRO A 1 219 ? -4.055 14.359 -4.768 1.00 61.88 219 PRO A C 1
ATOM 1836 O O . PRO A 1 219 ? -4.538 13.654 -3.887 1.00 61.88 219 PRO A O 1
ATOM 1839 N N . TYR A 1 220 ? -4.417 14.232 -6.051 1.00 63.75 220 TYR A N 1
ATOM 1840 C CA . TYR A 1 220 ? -5.585 13.456 -6.504 1.00 63.75 220 TYR A CA 1
ATOM 1841 C C . TYR A 1 220 ? -5.234 12.201 -7.318 1.00 63.75 220 TYR A C 1
ATOM 1843 O O . TYR A 1 220 ? -5.968 11.808 -8.221 1.00 63.75 220 TYR A O 1
ATOM 1851 N N . ALA A 1 221 ? -4.100 11.560 -7.037 1.00 67.81 221 ALA A N 1
ATOM 1852 C CA . ALA A 1 221 ? -3.703 10.368 -7.782 1.00 67.81 221 ALA A CA 1
ATOM 1853 C C . ALA A 1 221 ? -4.623 9.167 -7.469 1.00 67.81 221 ALA A C 1
ATOM 1855 O O . ALA A 1 221 ? -4.736 8.748 -6.312 1.00 67.81 221 ALA A O 1
ATOM 1856 N N . ARG A 1 222 ? -5.219 8.564 -8.512 1.00 75.56 222 ARG A N 1
ATOM 1857 C CA . ARG A 1 222 ? -6.056 7.346 -8.417 1.00 75.56 222 ARG A CA 1
ATOM 1858 C C . ARG A 1 222 ? -5.319 6.164 -7.775 1.00 75.56 222 ARG A C 1
ATOM 1860 O O . ARG A 1 222 ? -5.938 5.324 -7.128 1.00 75.56 222 ARG A O 1
ATOM 1867 N N . THR A 1 223 ? -3.987 6.165 -7.834 1.00 79.12 223 THR A N 1
ATOM 1868 C CA . THR A 1 223 ? -3.104 5.196 -7.163 1.00 79.12 223 THR A CA 1
ATOM 1869 C C . THR A 1 223 ? -3.282 5.122 -5.643 1.00 79.12 223 THR A C 1
ATOM 1871 O O . THR A 1 223 ? -2.839 4.152 -5.039 1.00 79.12 223 THR A O 1
ATOM 1874 N N . ARG A 1 224 ? -3.940 6.101 -5.001 1.00 77.56 224 ARG A N 1
ATOM 1875 C CA . ARG A 1 224 ? -4.292 6.019 -3.573 1.00 77.56 224 ARG A CA 1
ATOM 1876 C C . ARG A 1 224 ? -5.242 4.851 -3.267 1.00 77.56 224 ARG A C 1
ATOM 1878 O O . ARG A 1 224 ? -5.104 4.228 -2.222 1.00 77.56 224 ARG A O 1
ATOM 1885 N N . GLY A 1 225 ? -6.184 4.547 -4.165 1.00 80.19 225 GLY A N 1
ATOM 1886 C CA . GLY A 1 225 ? -7.097 3.409 -4.002 1.00 80.19 225 GLY A CA 1
ATOM 1887 C C . GLY A 1 225 ? -6.359 2.071 -4.072 1.00 80.19 225 GLY A C 1
ATOM 1888 O O . GLY A 1 225 ? -6.526 1.231 -3.194 1.00 80.19 225 GLY A O 1
ATOM 1889 N N . LEU A 1 226 ? -5.465 1.928 -5.057 1.00 83.50 226 LEU A N 1
ATOM 1890 C CA . LEU A 1 226 ? -4.594 0.757 -5.195 1.00 83.50 226 LEU A CA 1
ATOM 1891 C C . LEU A 1 226 ? -3.729 0.543 -3.944 1.00 83.50 226 LEU A C 1
ATOM 1893 O O . LEU A 1 226 ? -3.615 -0.576 -3.453 1.00 83.50 226 LEU A O 1
ATOM 1897 N N . PHE A 1 227 ? -3.173 1.622 -3.388 1.00 80.44 227 PHE A N 1
ATOM 1898 C CA . PHE A 1 227 ? -2.412 1.565 -2.143 1.00 80.44 227 PHE A CA 1
ATOM 1899 C C . PHE A 1 227 ? -3.234 1.012 -0.965 1.00 80.44 227 PHE A C 1
ATOM 1901 O O . PHE A 1 227 ? -2.747 0.141 -0.241 1.00 80.44 227 PHE A O 1
ATOM 1908 N N . PHE A 1 228 ? -4.474 1.477 -0.774 1.00 79.75 228 PHE A N 1
ATOM 1909 C CA . PHE A 1 228 ? -5.336 0.960 0.294 1.00 79.75 228 PHE A CA 1
ATOM 1910 C C . PHE A 1 228 ? -5.707 -0.508 0.086 1.00 79.75 228 PHE A C 1
ATOM 1912 O O . PHE A 1 228 ? -5.677 -1.271 1.046 1.00 79.75 228 PHE A O 1
ATOM 1919 N N . LEU A 1 229 ? -5.982 -0.918 -1.154 1.00 84.12 229 LEU A N 1
ATOM 1920 C CA . LEU A 1 229 ? -6.316 -2.305 -1.475 1.00 84.12 229 LEU A CA 1
ATOM 1921 C C . LEU A 1 229 ? -5.164 -3.259 -1.129 1.00 84.12 229 LEU A C 1
ATOM 1923 O O . LEU A 1 229 ? -5.369 -4.246 -0.429 1.00 84.12 229 LEU A O 1
ATOM 1927 N N . ILE A 1 230 ? -3.938 -2.932 -1.546 1.00 83.12 230 ILE A N 1
ATOM 1928 C CA . ILE A 1 230 ? -2.756 -3.758 -1.248 1.00 83.12 230 ILE A CA 1
ATOM 1929 C C . ILE A 1 230 ? -2.385 -3.719 0.237 1.00 83.12 230 ILE A C 1
ATOM 1931 O O . ILE A 1 230 ? -1.963 -4.730 0.801 1.00 83.12 230 ILE A O 1
ATOM 1935 N N . SER A 1 231 ? -2.579 -2.575 0.897 1.00 77.75 231 SER A N 1
ATOM 1936 C CA . SER A 1 231 ? -2.381 -2.483 2.346 1.00 77.75 231 SER A CA 1
ATOM 1937 C C . SER A 1 231 ? -3.370 -3.365 3.107 1.00 77.75 231 SER A C 1
ATOM 1939 O O . SER A 1 231 ? -2.977 -4.007 4.073 1.00 77.75 231 SER A O 1
ATOM 1941 N N . GLY A 1 232 ? -4.626 -3.440 2.655 1.00 77.69 232 GLY A N 1
ATOM 1942 C CA . GLY A 1 232 ? -5.622 -4.354 3.210 1.00 77.69 232 GLY A CA 1
ATOM 1943 C C . GLY A 1 232 ? -5.260 -5.820 2.994 1.00 77.69 232 GLY A C 1
ATOM 1944 O O . GLY A 1 232 ? -5.349 -6.600 3.930 1.00 77.69 232 GLY A O 1
ATOM 1945 N N . LEU A 1 233 ? -4.754 -6.179 1.810 1.00 79.38 233 LEU A N 1
ATOM 1946 C CA . LEU A 1 233 ? -4.288 -7.543 1.526 1.00 79.38 233 LEU A CA 1
ATOM 1947 C C . LEU A 1 233 ? -3.122 -7.974 2.428 1.00 79.38 233 LEU A C 1
ATOM 1949 O O . LEU A 1 233 ? -2.984 -9.145 2.741 1.00 79.38 233 LEU A O 1
ATOM 1953 N N . SER A 1 234 ? -2.286 -7.029 2.863 1.00 73.56 234 SER A N 1
ATOM 1954 C CA . SER A 1 234 ? -1.176 -7.310 3.787 1.00 73.56 234 SER A CA 1
ATOM 1955 C C . SER A 1 234 ? -1.631 -7.569 5.233 1.00 73.56 234 SER A C 1
ATOM 1957 O O . SER A 1 234 ? -0.795 -7.864 6.085 1.00 73.56 234 SER A O 1
ATOM 1959 N N . LEU A 1 235 ? -2.919 -7.365 5.518 1.00 71.25 235 LEU A N 1
ATOM 1960 C CA . LEU A 1 235 ? -3.541 -7.431 6.842 1.00 71.25 235 LEU A CA 1
ATOM 1961 C C . LEU A 1 235 ? -4.654 -8.482 6.935 1.00 71.25 235 LEU A C 1
ATOM 1963 O O . LEU A 1 235 ? -5.190 -8.668 8.025 1.00 71.25 235 LEU A O 1
ATOM 1967 N N . ALA A 1 236 ? -5.012 -9.101 5.809 1.00 63.25 236 ALA A N 1
ATOM 1968 C CA . ALA A 1 236 ? -5.976 -10.192 5.710 1.00 63.25 236 ALA A CA 1
ATOM 1969 C C . ALA A 1 236 ? -5.268 -11.536 5.901 1.00 63.25 236 ALA A C 1
ATOM 1971 O O . ALA A 1 236 ? -5.882 -12.417 6.538 1.00 63.25 236 ALA A O 1
#

pLDDT: mean 75.4, std 14.63, range [35.41, 97.94]

Secondary structure (DSSP, 8-state):
-PPPEEEE-EE---EEETTEEEEEEEEEETTEEEEEEEETTHHHHHH------HHHHHHHHHHHHHHHHHHHHHTT-TT--S-EEEEEEEES-HHHHHSHHHHHHHHHHHHHHHTSEEEEEEEE--SPP------------TTEEEEE--SSHHHHHHHHHHHHH-TTSEEEEEEE---HHHHHHHHHHHHHHHHH-TTEEEEEEE-EEESSTT----TT-THHHHHHHHHHHTT-